Protein AF-A0A8K0K7G1-F1 (afdb_monomer_lite)

Radius of gyration: 36.33 Å; chains: 1; bounding box: 87×49×97 Å

Structure (mmCIF, N/CA/C/O backbone):
data_AF-A0A8K0K7G1-F1
#
_entry.id   AF-A0A8K0K7G1-F1
#
loop_
_atom_site.group_PDB
_atom_site.id
_atom_site.type_symbol
_atom_site.label_atom_id
_atom_site.label_alt_id
_atom_site.label_comp_id
_atom_site.label_asym_id
_atom_site.label_entity_id
_atom_site.label_seq_id
_atom_site.pdbx_PDB_ins_code
_atom_site.Cartn_x
_atom_site.Cartn_y
_atom_site.Cartn_z
_atom_site.occupancy
_atom_site.B_iso_or_equiv
_atom_site.auth_seq_id
_atom_site.auth_comp_id
_atom_site.auth_asym_id
_atom_site.auth_atom_id
_atom_site.pdbx_PDB_model_num
ATOM 1 N N . MET A 1 1 ? -33.704 -12.269 27.485 1.00 50.88 1 MET A N 1
ATOM 2 C CA . MET A 1 1 ? -32.668 -12.542 28.491 1.00 50.88 1 MET A CA 1
ATOM 3 C C . MET A 1 1 ? -31.415 -12.827 27.706 1.00 50.88 1 MET A C 1
ATOM 5 O O . MET A 1 1 ? -31.397 -13.811 26.986 1.00 50.88 1 MET A O 1
ATOM 9 N N . CYS A 1 2 ? -30.465 -11.900 27.710 1.00 49.28 2 CYS A N 1
ATOM 10 C CA . CYS A 1 2 ? -29.172 -12.132 27.080 1.00 49.28 2 CYS A CA 1
ATOM 11 C C . CYS A 1 2 ? -28.257 -12.639 28.186 1.00 49.28 2 CYS A C 1
ATOM 13 O O . CYS A 1 2 ? -27.792 -11.831 28.991 1.00 49.28 2 CYS A O 1
ATOM 15 N N . SER A 1 3 ? -28.100 -13.957 28.287 1.00 53.56 3 SER A N 1
ATOM 16 C CA . SER A 1 3 ? -26.924 -14.521 28.935 1.00 53.56 3 SER A CA 1
ATOM 17 C C . SER A 1 3 ? -25.806 -14.482 27.908 1.00 53.56 3 SER A C 1
ATOM 19 O O . SER A 1 3 ? -25.947 -15.025 26.815 1.00 53.56 3 SER A O 1
ATOM 21 N N . TYR A 1 4 ? -24.743 -13.761 28.231 1.00 58.78 4 TYR A N 1
ATOM 22 C CA . TYR A 1 4 ? -23.492 -13.889 27.501 1.00 58.78 4 TYR A CA 1
ATOM 23 C C . TYR A 1 4 ? -22.797 -15.139 28.053 1.00 58.78 4 TYR A C 1
ATOM 25 O O . TYR A 1 4 ? -22.792 -15.341 29.271 1.00 58.78 4 TYR A O 1
ATOM 33 N N . GLU A 1 5 ? -22.283 -15.985 27.168 1.00 71.94 5 GLU A N 1
ATOM 34 C CA . GLU A 1 5 ? -21.394 -17.092 27.523 1.00 71.94 5 GLU A CA 1
ATOM 35 C C . GLU A 1 5 ? -19.961 -16.678 27.170 1.00 71.94 5 GLU A C 1
ATOM 37 O O . GLU A 1 5 ? -19.751 -15.995 26.161 1.00 71.94 5 GLU A O 1
ATOM 42 N N . ASP A 1 6 ? -18.987 -17.024 28.011 1.00 75.00 6 ASP A N 1
ATOM 43 C CA . ASP A 1 6 ? -17.576 -16.868 27.654 1.00 75.00 6 ASP A CA 1
ATOM 44 C C . ASP A 1 6 ? -17.104 -17.978 26.696 1.00 75.00 6 ASP A C 1
ATOM 46 O O . ASP A 1 6 ? -17.871 -18.842 26.266 1.00 75.00 6 ASP A O 1
ATOM 50 N N . ARG A 1 7 ? -15.818 -17.938 26.324 1.00 70.19 7 ARG A N 1
ATOM 51 C CA . ARG A 1 7 ? -15.214 -18.903 25.389 1.00 70.19 7 ARG A CA 1
ATOM 52 C C . ARG A 1 7 ? -15.223 -20.344 25.907 1.00 70.19 7 ARG A C 1
ATOM 54 O O . ARG A 1 7 ? -15.090 -21.254 25.092 1.00 70.19 7 ARG A O 1
ATOM 61 N N . ASP A 1 8 ? -15.412 -20.533 27.209 1.00 78.25 8 ASP A N 1
ATOM 62 C CA . ASP A 1 8 ? -15.430 -21.832 27.877 1.00 78.25 8 ASP A CA 1
ATOM 63 C C . ASP A 1 8 ? -16.866 -22.294 28.209 1.00 78.25 8 ASP A C 1
ATOM 65 O O . ASP A 1 8 ? -17.063 -23.373 28.771 1.00 78.25 8 ASP A O 1
ATOM 69 N N . GLY A 1 9 ? -17.882 -21.514 27.814 1.00 80.62 9 GLY A N 1
ATOM 70 C CA . GLY A 1 9 ? -19.299 -21.836 27.983 1.00 80.62 9 GLY A CA 1
ATOM 71 C C . GLY A 1 9 ? -19.883 -21.454 29.346 1.00 80.62 9 GLY A C 1
ATOM 72 O O . GLY A 1 9 ? -20.967 -21.927 29.696 1.00 80.62 9 GLY A O 1
ATOM 73 N N . TYR A 1 10 ? -19.208 -20.614 30.138 1.00 81.62 10 TYR A N 1
ATOM 74 C CA . TYR A 1 10 ? -19.748 -20.135 31.412 1.00 81.62 10 TYR A CA 1
ATOM 75 C C . TYR A 1 10 ? -20.662 -18.924 31.220 1.00 81.62 10 TYR A C 1
ATOM 77 O O . TYR A 1 10 ? -20.366 -18.006 30.460 1.00 81.62 10 TYR A O 1
ATOM 85 N N . ILE A 1 11 ? -21.771 -18.883 31.966 1.00 86.38 11 ILE A N 1
ATOM 86 C CA . ILE A 1 11 ? -22.678 -17.726 32.001 1.00 86.38 11 ILE A CA 1
ATOM 87 C C . ILE A 1 11 ? -21.975 -16.564 32.713 1.00 86.38 11 ILE A C 1
ATOM 89 O O . ILE A 1 11 ? -21.738 -16.646 33.917 1.00 86.38 11 ILE A O 1
ATOM 93 N N . VAL A 1 12 ? -21.723 -15.459 32.005 1.00 86.31 12 VAL A N 1
ATOM 94 C CA . VAL A 1 12 ? -21.018 -14.295 32.580 1.00 86.31 12 VAL A CA 1
ATOM 95 C C . VAL A 1 12 ? -21.944 -13.197 33.103 1.00 86.31 12 VAL A C 1
ATOM 97 O O . VAL A 1 12 ? -21.529 -12.364 33.902 1.00 86.31 12 VAL A O 1
ATOM 100 N N . ARG A 1 13 ? -23.204 -13.147 32.646 1.00 88.69 13 ARG A N 1
ATOM 101 C CA . ARG A 1 13 ? -24.142 -12.075 33.018 1.00 88.69 13 ARG A CA 1
ATOM 102 C C . ARG A 1 13 ? -25.600 -12.476 32.843 1.00 88.69 13 ARG A C 1
ATOM 104 O O . ARG A 1 13 ? -25.953 -13.114 31.855 1.00 88.69 13 ARG A O 1
ATOM 111 N N . VAL A 1 14 ? -26.469 -11.994 33.733 1.00 90.38 14 VAL A N 1
ATOM 112 C CA . VAL A 1 14 ? -27.931 -12.064 33.595 1.00 90.38 14 VAL A CA 1
ATOM 113 C C . VAL A 1 14 ? -28.536 -10.661 33.645 1.00 90.38 14 VAL A C 1
ATOM 115 O O . VAL A 1 14 ? -28.260 -9.885 34.549 1.00 90.38 14 VAL A O 1
ATOM 118 N N . ASN A 1 15 ? -29.406 -10.337 32.682 1.00 90.12 15 ASN A N 1
ATOM 119 C CA . ASN A 1 15 ? -30.184 -9.093 32.677 1.00 90.12 15 ASN A CA 1
ATOM 120 C C . ASN A 1 15 ? -31.678 -9.400 32.800 1.00 90.12 15 ASN A C 1
ATOM 122 O O . ASN A 1 15 ? -32.268 -10.014 31.901 1.00 90.12 15 ASN A O 1
ATOM 126 N N . VAL A 1 16 ? -32.297 -8.939 33.886 1.00 89.38 16 VAL A N 1
ATOM 127 C CA . VAL A 1 16 ? -33.737 -9.067 34.113 1.00 89.38 16 VAL A CA 1
ATOM 128 C C . VAL A 1 16 ? -34.284 -7.845 34.843 1.00 89.38 16 VAL A C 1
ATOM 130 O O . VAL A 1 16 ? -33.803 -7.453 35.898 1.00 89.38 16 VAL A O 1
ATOM 133 N N . SER A 1 17 ? -35.331 -7.255 34.278 1.00 87.31 17 SER A N 1
ATOM 134 C CA . SER A 1 17 ? -36.191 -6.303 34.967 1.00 87.31 17 SER A CA 1
ATOM 135 C C . SER A 1 17 ? -37.585 -6.370 34.355 1.00 87.31 17 SER A C 1
ATOM 137 O O . SER A 1 17 ? -37.724 -6.358 33.135 1.00 87.31 17 SER A O 1
ATOM 139 N N . GLN A 1 18 ? -38.614 -6.458 35.199 1.00 79.75 18 GLN A N 1
ATOM 140 C CA . GLN A 1 18 ? -40.006 -6.344 34.761 1.00 79.75 18 GLN A CA 1
ATOM 141 C C . GLN A 1 18 ? -40.421 -4.880 34.529 1.00 79.75 18 GLN A C 1
ATOM 143 O O . GLN A 1 18 ? -40.921 -4.594 33.444 1.00 79.75 18 GLN A O 1
ATOM 148 N N . PRO A 1 19 ? -40.216 -3.937 35.477 1.00 82.44 19 PRO A N 1
ATOM 149 C CA . PRO A 1 19 ? -40.713 -2.568 35.313 1.00 82.44 19 PRO A CA 1
ATOM 150 C C . PRO A 1 19 ? -39.878 -1.705 34.359 1.00 82.44 19 PRO A C 1
ATOM 152 O O . PRO A 1 19 ? -40.385 -0.700 33.875 1.00 82.44 19 PRO A O 1
ATOM 155 N N . GLN A 1 20 ? -38.620 -2.066 34.086 1.00 84.44 20 GLN A N 1
ATOM 156 C CA . GLN A 1 20 ? -37.761 -1.334 33.145 1.00 84.44 20 GLN A CA 1
ATOM 157 C C . GLN A 1 20 ? -37.669 -1.998 31.760 1.00 84.44 20 GLN A C 1
ATOM 159 O O . GLN A 1 20 ? -36.869 -1.569 30.931 1.00 84.44 20 GLN A O 1
ATOM 164 N N . ARG A 1 21 ? -38.463 -3.042 31.479 1.00 83.75 21 ARG A N 1
ATOM 165 C CA . ARG A 1 21 ? -38.514 -3.634 30.136 1.00 83.75 21 ARG A CA 1
ATOM 166 C C . ARG A 1 21 ? -39.356 -2.757 29.213 1.00 83.75 21 ARG A C 1
ATOM 168 O O . ARG A 1 21 ? -40.511 -2.479 29.520 1.00 83.75 21 ARG A O 1
ATOM 175 N N . ASP A 1 22 ? -38.792 -2.398 28.066 1.00 79.38 22 ASP A N 1
ATOM 176 C CA . ASP A 1 22 ? -39.509 -1.672 27.018 1.00 79.38 22 ASP A CA 1
ATOM 177 C C . ASP A 1 22 ? -40.716 -2.479 26.489 1.00 79.38 22 ASP A C 1
ATOM 179 O O . ASP A 1 22 ? -40.746 -3.715 26.503 1.00 79.38 22 ASP A O 1
ATOM 183 N N . SER A 1 23 ? -41.723 -1.747 26.024 1.00 77.81 23 SER A N 1
ATOM 184 C CA . SER A 1 23 ? -42.850 -2.236 25.234 1.00 77.81 23 SER A CA 1
ATOM 185 C C . SER A 1 23 ? -42.447 -2.681 23.823 1.00 77.81 23 SER A C 1
ATOM 187 O O . SER A 1 23 ? -43.119 -3.535 23.242 1.00 77.81 23 SER A O 1
ATOM 189 N N . HIS A 1 24 ? -41.350 -2.145 23.272 1.00 81.25 24 HIS A N 1
ATOM 190 C CA . HIS A 1 24 ? -40.829 -2.569 21.977 1.00 81.25 24 HIS A CA 1
ATOM 191 C C . HIS A 1 24 ? -40.059 -3.890 22.094 1.00 81.25 24 HIS A C 1
ATOM 193 O O . HIS A 1 24 ? -39.080 -4.002 22.834 1.00 81.25 24 HIS A O 1
ATOM 199 N N . PHE A 1 25 ? -40.488 -4.906 21.339 1.00 84.06 25 PHE A N 1
ATOM 200 C CA . PHE A 1 25 ? -39.912 -6.246 21.405 1.00 84.06 25 PHE A CA 1
ATOM 201 C C . PHE A 1 25 ? -39.321 -6.660 20.052 1.00 84.06 25 PHE A C 1
ATOM 203 O O . PHE A 1 25 ? -40.027 -7.139 19.171 1.00 84.06 25 PHE A O 1
ATOM 210 N N . GLY A 1 26 ? -38.009 -6.457 19.891 1.00 84.44 26 GLY A N 1
ATOM 211 C CA . GLY A 1 26 ? -37.279 -6.581 18.619 1.00 84.44 26 GLY A CA 1
ATOM 212 C C . GLY A 1 26 ? -37.027 -8.005 18.103 1.00 84.44 26 GLY A C 1
ATOM 213 O O . GLY A 1 26 ? -36.021 -8.236 17.438 1.00 84.44 26 GLY A O 1
ATOM 214 N N . VAL A 1 27 ? -37.887 -8.977 18.420 1.00 84.38 27 VAL A N 1
ATOM 215 C CA . VAL A 1 27 ? -37.799 -10.347 17.881 1.00 84.38 27 VAL A CA 1
ATOM 216 C C . VAL A 1 27 ? -38.893 -10.589 16.844 1.00 84.38 27 VAL A C 1
ATOM 218 O O . VAL A 1 27 ? -39.964 -9.990 16.908 1.00 84.38 27 VAL A O 1
ATOM 221 N N . ASN A 1 28 ? -38.652 -11.508 15.904 1.00 89.00 28 ASN A N 1
ATOM 222 C CA . ASN A 1 28 ? -39.669 -11.923 14.934 1.00 89.00 28 ASN A CA 1
ATOM 223 C C . ASN A 1 28 ? -40.950 -12.403 15.631 1.00 89.00 28 ASN A C 1
ATOM 225 O O . ASN A 1 28 ? -40.890 -13.059 16.673 1.00 89.00 28 ASN A O 1
ATOM 229 N N . LEU A 1 29 ? -42.107 -12.140 15.014 1.00 89.06 29 LEU A N 1
ATOM 230 C CA . LEU A 1 29 ? -43.424 -12.427 15.594 1.00 89.06 29 LEU A CA 1
ATOM 231 C C . LEU A 1 29 ? -43.582 -13.902 16.014 1.00 89.06 29 LEU A C 1
ATOM 233 O O . LEU A 1 29 ? -44.123 -14.202 17.077 1.00 89.06 29 LEU A O 1
ATOM 237 N N . SER A 1 30 ? -43.032 -14.825 15.220 1.00 93.88 30 SER A N 1
ATOM 238 C CA . SER A 1 30 ? -43.012 -16.267 15.506 1.00 93.88 30 SER A CA 1
ATOM 239 C C . SER A 1 30 ? -42.236 -16.637 16.777 1.00 93.88 30 SER A C 1
ATOM 241 O O . SER A 1 30 ? -42.507 -17.670 17.385 1.00 93.88 30 SER A O 1
ATOM 243 N N . SER A 1 31 ? -41.287 -15.800 17.200 1.00 92.31 31 SER A N 1
ATOM 244 C CA . SER A 1 31 ? -40.425 -16.021 18.367 1.00 92.31 31 SER A CA 1
ATOM 245 C C . SER A 1 31 ? -40.986 -15.414 19.655 1.00 92.31 31 SER A C 1
ATOM 247 O O . SER A 1 31 ? -40.498 -15.732 20.740 1.00 92.31 31 SER A O 1
ATOM 249 N N . VAL A 1 32 ? -42.035 -14.588 19.565 1.00 90.75 32 VAL A N 1
ATOM 250 C CA . VAL A 1 32 ? -42.624 -13.889 20.717 1.00 90.75 32 VAL A CA 1
ATOM 251 C C . VAL A 1 32 ? -43.191 -14.873 21.741 1.00 90.75 32 VAL A C 1
ATOM 253 O O . VAL A 1 32 ? -42.818 -14.840 22.915 1.00 90.75 32 VAL A O 1
ATOM 256 N N . LEU A 1 33 ? -44.066 -15.786 21.310 1.00 92.12 33 LEU A N 1
ATOM 257 C CA . LEU A 1 33 ? -44.702 -16.744 22.216 1.00 92.12 33 LEU A CA 1
ATOM 258 C C . LEU A 1 33 ? -43.692 -17.729 22.848 1.00 92.12 33 LEU A C 1
ATOM 260 O O . LEU A 1 33 ? -43.750 -17.909 24.068 1.00 92.12 33 LEU A O 1
ATOM 264 N N . PRO A 1 34 ? -42.751 -18.343 22.093 1.00 94.25 34 PRO A N 1
ATOM 265 C CA . PRO A 1 34 ? -41.667 -19.133 22.680 1.00 94.25 34 PRO A CA 1
ATOM 266 C C . PRO A 1 34 ? -40.867 -18.368 23.738 1.00 94.25 34 PRO A C 1
ATOM 268 O O . PRO A 1 34 ? -40.599 -18.907 24.811 1.00 94.25 34 PRO A O 1
ATOM 271 N N . TRP A 1 35 ? -40.547 -17.098 23.476 1.00 92.44 35 TRP A N 1
ATOM 272 C CA . TRP A 1 35 ? -39.804 -16.277 24.423 1.00 92.44 35 TRP A CA 1
ATOM 273 C C . TRP A 1 35 ? -40.574 -16.060 25.727 1.00 92.44 35 TRP A C 1
ATOM 275 O O . TRP A 1 35 ? -40.010 -16.258 26.800 1.00 92.44 35 TRP A O 1
ATOM 285 N N . TYR A 1 36 ? -41.866 -15.718 25.666 1.00 90.88 36 TYR A N 1
ATOM 286 C CA . TYR A 1 36 ? -42.671 -15.529 26.879 1.00 90.88 36 TYR A CA 1
ATOM 287 C C . TYR A 1 36 ? -42.829 -16.819 27.683 1.00 90.88 36 TYR A C 1
ATOM 289 O O . TYR A 1 36 ? -42.800 -16.767 28.911 1.00 90.88 36 TYR A O 1
ATOM 297 N N . LYS A 1 37 ? -42.935 -17.979 27.021 1.00 93.56 37 LYS A N 1
ATOM 298 C CA . LYS A 1 37 ? -42.934 -19.281 27.706 1.00 93.56 37 LYS A CA 1
ATOM 299 C C . LYS A 1 37 ? -41.620 -19.515 28.455 1.00 93.56 37 LYS A C 1
ATOM 301 O O . LYS A 1 37 ? -41.653 -19.867 29.633 1.00 93.56 37 LYS A O 1
ATOM 306 N N . ALA A 1 38 ? -40.482 -19.270 27.804 1.00 94.31 38 ALA A N 1
ATOM 307 C CA . ALA A 1 38 ? -39.161 -19.420 28.414 1.00 94.31 38 ALA A CA 1
ATOM 308 C C . ALA A 1 38 ? -38.943 -18.430 29.571 1.00 94.31 38 ALA A C 1
ATOM 310 O O . ALA A 1 38 ? -38.484 -18.807 30.647 1.00 94.31 38 ALA A O 1
ATOM 311 N N . PHE A 1 39 ? -39.329 -17.169 29.381 1.00 91.25 39 PHE A N 1
ATOM 312 C CA . PHE A 1 39 ? -39.209 -16.140 30.406 1.00 91.25 39 PHE A CA 1
ATOM 313 C C . PHE A 1 39 ? -40.124 -16.404 31.605 1.00 91.25 39 PHE A C 1
ATOM 315 O O . PHE A 1 39 ? -39.708 -16.196 32.741 1.00 91.25 39 PHE A O 1
ATOM 322 N N . ASN A 1 40 ? -41.337 -16.911 31.373 1.00 92.75 40 ASN A N 1
ATOM 323 C CA . ASN A 1 40 ? -42.233 -17.330 32.444 1.00 92.75 40 ASN A CA 1
ATOM 324 C C . ASN A 1 40 ? -41.627 -18.477 33.264 1.00 92.75 40 ASN A C 1
ATOM 326 O O . ASN A 1 40 ? -41.640 -18.410 34.488 1.00 92.75 40 ASN A O 1
ATOM 330 N N . LEU A 1 41 ? -41.033 -19.485 32.613 1.00 95.19 41 LEU A N 1
ATOM 331 C CA . LEU A 1 41 ? -40.320 -20.557 33.315 1.00 95.19 41 LEU A CA 1
ATOM 332 C C . LEU A 1 41 ? -39.166 -20.003 34.162 1.00 95.19 41 LEU A C 1
ATOM 334 O O . LEU A 1 41 ? -39.050 -20.336 35.337 1.00 95.19 41 LEU A O 1
ATOM 338 N N . PHE A 1 42 ? -38.337 -19.122 33.601 1.00 93.75 42 PHE A N 1
ATOM 339 C CA . PHE A 1 42 ? -37.249 -18.498 34.354 1.00 93.75 42 PHE A CA 1
ATOM 340 C C . PHE A 1 42 ? -37.756 -17.686 35.549 1.00 93.75 42 PHE A C 1
ATOM 342 O O . PHE A 1 42 ? -37.234 -17.820 36.651 1.00 93.75 42 PHE A O 1
ATOM 349 N N . ALA A 1 43 ? -38.806 -16.885 35.357 1.00 91.44 43 ALA A N 1
ATOM 350 C CA . ALA A 1 43 ? -39.426 -16.129 36.436 1.00 91.44 43 ALA A CA 1
ATOM 351 C C . ALA A 1 43 ? -39.989 -17.055 37.528 1.00 91.44 43 ALA A C 1
ATOM 353 O O . ALA A 1 43 ? -39.830 -16.760 38.709 1.00 91.44 43 ALA A O 1
ATOM 354 N N . GLN A 1 44 ? -40.594 -18.188 37.162 1.00 93.88 44 GLN A N 1
ATOM 355 C CA . GLN A 1 44 ? -41.050 -19.200 38.120 1.00 93.88 44 GLN A CA 1
ATOM 356 C C . GLN A 1 44 ? -39.881 -19.813 38.901 1.00 93.88 44 GLN A C 1
ATOM 358 O O . GLN A 1 44 ? -39.986 -19.982 40.114 1.00 93.88 44 GLN A O 1
ATOM 363 N N . LEU A 1 45 ? -38.757 -20.106 38.238 1.00 95.69 45 LEU A N 1
ATOM 364 C CA . LEU A 1 45 ? -37.558 -20.634 38.893 1.00 95.69 45 LEU A CA 1
ATOM 365 C C . LEU A 1 45 ? -36.939 -19.613 39.857 1.00 95.69 45 LEU A C 1
ATOM 367 O O . LEU A 1 45 ? -36.632 -19.988 40.989 1.00 95.69 45 LEU A O 1
ATOM 371 N N . LEU A 1 46 ? -36.836 -18.337 39.463 1.00 92.81 46 LEU A N 1
ATOM 372 C CA . LEU A 1 46 ? -36.341 -17.253 40.325 1.00 92.81 46 LEU A CA 1
ATOM 373 C C . LEU A 1 46 ? -37.143 -17.114 41.628 1.00 92.81 46 LEU A C 1
ATOM 375 O O . LEU A 1 46 ? -36.563 -16.831 42.671 1.00 92.81 46 LEU A O 1
ATOM 379 N N . HIS A 1 47 ? -38.459 -17.332 41.576 1.00 91.44 47 HIS A N 1
ATOM 380 C CA . HIS A 1 47 ? -39.341 -17.254 42.748 1.00 91.44 47 HIS A CA 1
ATOM 381 C C . HIS A 1 47 ? -39.564 -18.607 43.438 1.00 91.44 47 HIS A C 1
ATOM 383 O O . HIS A 1 47 ? -40.335 -18.698 44.394 1.00 91.44 47 HIS A O 1
ATOM 389 N N . SER A 1 48 ? -38.927 -19.679 42.965 1.00 94.94 48 SER A N 1
ATOM 390 C CA . SER A 1 48 ? -39.074 -20.991 43.588 1.00 94.94 48 SER A CA 1
ATOM 391 C C . SER A 1 48 ? -38.294 -21.059 44.903 1.00 94.94 48 SER A C 1
ATOM 393 O O . SER A 1 48 ? -37.185 -20.538 45.018 1.00 94.94 48 SER A O 1
ATOM 395 N N . GLN A 1 49 ? -38.834 -21.792 45.879 1.00 92.56 49 GLN A N 1
ATOM 396 C CA . GLN A 1 49 ? -38.207 -21.996 47.195 1.00 92.56 49 GLN A CA 1
ATOM 397 C C . GLN A 1 49 ? -36.817 -22.649 47.119 1.00 92.56 49 GLN A C 1
ATOM 399 O O . GLN A 1 49 ? -36.048 -22.591 48.070 1.00 92.56 49 GLN A O 1
ATOM 404 N N . ARG A 1 50 ? -36.478 -23.277 45.985 1.00 96.12 50 ARG A N 1
ATOM 405 C CA . ARG A 1 50 ? -35.156 -23.865 45.753 1.00 96.12 50 ARG A CA 1
ATOM 406 C C . ARG A 1 50 ? -34.066 -22.808 45.554 1.00 96.12 50 ARG A C 1
ATOM 408 O O . ARG A 1 50 ? -32.927 -23.063 45.932 1.00 96.12 50 ARG A O 1
ATOM 415 N N . PHE A 1 51 ? -34.390 -21.685 44.914 1.00 94.75 51 PHE A N 1
ATOM 416 C CA . PHE A 1 51 ? -33.406 -20.678 44.494 1.00 94.75 51 PHE A CA 1
ATOM 417 C C . PHE A 1 51 ? -33.550 -19.342 45.232 1.00 94.75 51 PHE A C 1
ATOM 419 O O . PHE A 1 51 ? -32.587 -18.580 45.289 1.00 94.75 51 PHE A O 1
ATOM 426 N N . LEU A 1 52 ? -34.721 -19.053 45.807 1.00 93.69 52 LEU A N 1
ATOM 427 C CA . LEU A 1 52 ? -34.970 -17.806 46.522 1.00 93.69 52 LEU A CA 1
ATOM 428 C C . LEU A 1 52 ? -34.386 -17.850 47.942 1.00 93.69 52 LEU A C 1
ATOM 430 O O . LEU A 1 52 ? -34.873 -18.577 48.805 1.00 93.69 52 LEU A O 1
ATOM 434 N N . ALA A 1 53 ? -33.378 -17.018 48.199 1.00 93.44 53 ALA A N 1
ATOM 435 C CA . ALA A 1 53 ? -32.867 -16.771 49.543 1.00 93.44 53 ALA A CA 1
ATOM 436 C C . ALA A 1 53 ? -33.555 -15.541 50.155 1.00 93.44 53 ALA A C 1
ATOM 438 O O . ALA A 1 53 ? -33.540 -14.457 49.570 1.00 93.44 53 ALA A O 1
ATOM 439 N N . ILE A 1 54 ? -34.137 -15.699 51.347 1.00 93.06 54 ILE A N 1
ATOM 440 C CA . ILE A 1 54 ? -34.824 -14.620 52.067 1.00 93.06 54 ILE A CA 1
ATOM 441 C C . ILE A 1 54 ? -34.028 -14.277 53.325 1.00 93.06 54 ILE A C 1
ATOM 443 O O . ILE A 1 54 ? -33.821 -15.119 54.197 1.00 93.06 54 ILE A O 1
ATOM 447 N N . TYR A 1 55 ? -33.601 -13.020 53.428 1.00 92.38 55 TYR A N 1
ATOM 448 C CA . TYR A 1 55 ? -32.860 -12.495 54.572 1.00 92.38 55 TYR A CA 1
ATOM 449 C C . TYR A 1 55 ? -33.261 -11.043 54.859 1.00 92.38 55 TYR A C 1
ATOM 451 O O . TYR A 1 55 ? -33.623 -10.295 53.950 1.00 92.38 55 TYR A O 1
ATOM 459 N N . LYS A 1 56 ? -33.196 -10.629 56.130 1.00 92.00 56 LYS A N 1
ATOM 460 C CA . LYS A 1 56 ? -33.549 -9.273 56.570 1.00 92.00 56 LYS A CA 1
ATOM 461 C C . LYS A 1 56 ? -32.324 -8.555 57.129 1.00 92.00 56 LYS A C 1
ATOM 463 O O . LYS A 1 56 ? -31.808 -8.957 58.167 1.00 92.00 56 LYS A O 1
ATOM 468 N N . LEU A 1 57 ? -31.930 -7.464 56.468 1.00 92.69 57 LEU A N 1
ATOM 469 C CA . LEU A 1 57 ? -30.871 -6.567 56.939 1.00 92.69 57 LEU A CA 1
ATOM 470 C C . LEU A 1 57 ? -31.239 -5.923 58.280 1.00 92.69 57 LEU A C 1
ATOM 472 O O . LEU A 1 57 ? -32.390 -5.525 58.503 1.00 92.69 57 LEU A O 1
ATOM 476 N N . LYS A 1 58 ? -30.237 -5.783 59.142 1.00 93.81 58 LYS A N 1
ATOM 477 C CA . LYS A 1 58 ? -30.265 -5.032 60.395 1.00 93.81 58 LYS A CA 1
ATOM 478 C C . LYS A 1 58 ? -29.657 -3.639 60.183 1.00 93.81 58 LYS A C 1
ATOM 480 O O . LYS A 1 58 ? -28.865 -3.445 59.261 1.00 93.81 58 LYS A O 1
ATOM 485 N N . PRO A 1 59 ? -30.005 -2.646 61.020 1.00 93.06 59 PRO A N 1
ATOM 486 C CA . PRO A 1 59 ? -29.318 -1.358 61.001 1.00 93.06 59 PRO A CA 1
ATOM 487 C C . PRO A 1 59 ? -27.802 -1.540 61.163 1.00 93.06 59 PRO A C 1
ATOM 489 O O . PRO A 1 59 ? -27.362 -2.150 62.134 1.00 93.06 59 PRO A O 1
ATOM 492 N N . GLY A 1 60 ? -27.027 -1.013 60.212 1.00 92.12 60 GLY A N 1
ATOM 493 C CA . GLY A 1 60 ? -25.567 -1.153 60.156 1.00 92.12 60 GLY A CA 1
ATOM 494 C C . GLY A 1 60 ? -25.060 -2.216 59.175 1.00 92.12 60 GLY A C 1
ATOM 495 O O . GLY A 1 60 ? -23.893 -2.155 58.799 1.00 92.12 60 GLY A O 1
ATOM 496 N N . ASP A 1 61 ? -25.913 -3.134 58.709 1.00 95.25 61 ASP A N 1
ATOM 497 C CA . ASP A 1 61 ? -25.508 -4.128 57.712 1.00 95.25 61 ASP A CA 1
ATOM 498 C C . ASP A 1 61 ? -25.235 -3.461 56.354 1.00 95.25 61 ASP A C 1
ATOM 500 O O . ASP A 1 61 ? -26.031 -2.650 55.868 1.00 95.25 61 ASP A O 1
ATOM 504 N N . ILE A 1 62 ? -24.139 -3.865 55.711 1.00 93.06 62 ILE A N 1
ATOM 505 C CA . ILE A 1 62 ? -23.817 -3.522 54.323 1.00 93.06 62 ILE A CA 1
ATOM 506 C C . ILE A 1 62 ? -23.855 -4.818 53.517 1.00 93.06 62 ILE A C 1
ATOM 508 O O . ILE A 1 62 ? -23.049 -5.719 53.736 1.00 93.06 62 ILE A O 1
ATOM 512 N N . LEU A 1 63 ? -24.809 -4.918 52.593 1.00 93.56 63 LEU A N 1
ATOM 513 C CA . LEU A 1 63 ? -24.899 -6.031 51.654 1.00 93.56 63 LEU A CA 1
ATOM 514 C C . LEU A 1 63 ? -24.207 -5.639 50.349 1.00 93.56 63 LEU A C 1
ATOM 516 O O . LEU A 1 63 ? -24.679 -4.739 49.657 1.00 93.56 63 LEU A O 1
ATOM 520 N N . THR A 1 64 ? -23.129 -6.337 50.007 1.00 92.19 64 THR A N 1
ATOM 521 C CA . THR A 1 64 ? -22.470 -6.250 48.701 1.00 92.19 64 THR A CA 1
ATOM 522 C C . THR A 1 64 ? -22.823 -7.479 47.870 1.00 92.19 64 THR A C 1
ATOM 524 O O . THR A 1 64 ? -22.962 -8.586 48.394 1.00 92.19 64 THR A O 1
ATOM 527 N N . PHE A 1 65 ? -23.021 -7.293 46.569 1.00 92.19 65 PHE A N 1
ATOM 528 C CA . PHE A 1 65 ? -23.278 -8.388 45.642 1.00 92.19 65 PHE A CA 1
ATOM 529 C C . PHE A 1 65 ? -22.848 -8.007 44.230 1.00 92.19 65 PHE A C 1
ATOM 531 O O . PHE A 1 65 ? -22.863 -6.837 43.857 1.00 92.19 65 PHE A O 1
ATOM 538 N N . ASP A 1 66 ? -22.500 -9.020 43.445 1.00 90.62 66 ASP A N 1
ATOM 539 C CA . ASP A 1 66 ? -22.209 -8.870 42.025 1.00 90.62 66 ASP A CA 1
ATOM 540 C C . ASP A 1 66 ? -23.506 -8.619 41.238 1.00 90.62 66 ASP A C 1
ATOM 542 O O . ASP A 1 66 ? -24.354 -9.509 41.101 1.00 90.62 66 ASP A O 1
ATOM 546 N N . ASN A 1 67 ? -23.657 -7.402 40.712 1.00 90.81 67 ASN A N 1
ATOM 547 C CA . ASN A 1 67 ? -24.837 -6.972 39.961 1.00 90.81 67 ASN A CA 1
ATOM 548 C C . ASN A 1 67 ? -24.973 -7.660 38.586 1.00 90.81 67 ASN A C 1
ATOM 550 O O . ASN A 1 67 ? -26.036 -7.588 37.971 1.00 90.81 67 ASN A O 1
ATOM 554 N N . LEU A 1 68 ? -23.932 -8.346 38.093 1.00 90.00 68 LEU A N 1
ATOM 555 C CA . LEU A 1 68 ? -24.003 -9.144 36.862 1.00 90.00 68 LEU A CA 1
ATOM 556 C C . LEU A 1 68 ? -24.585 -10.544 37.108 1.00 90.00 68 LEU A C 1
ATOM 558 O O . LEU A 1 68 ? -25.101 -11.172 36.177 1.00 90.00 68 LEU A O 1
ATOM 562 N N . ARG A 1 69 ? -24.531 -11.016 38.359 1.00 90.25 69 ARG A N 1
ATOM 563 C CA . ARG A 1 69 ? -24.901 -12.378 38.764 1.00 90.25 69 ARG A CA 1
ATOM 564 C C . ARG A 1 69 ? -26.174 -12.445 39.605 1.00 90.25 69 ARG A C 1
ATOM 566 O O . ARG A 1 69 ? -26.948 -13.392 39.462 1.00 90.25 69 ARG A O 1
ATOM 573 N N . ILE A 1 70 ? -26.386 -11.494 40.513 1.00 92.81 70 ILE A N 1
ATOM 574 C CA . ILE A 1 70 ? -27.436 -11.578 41.535 1.00 92.81 70 ILE A CA 1
ATOM 575 C C . ILE A 1 70 ? -28.682 -10.794 41.117 1.00 92.81 70 ILE A C 1
ATOM 577 O O . ILE A 1 70 ? -28.679 -9.569 41.037 1.00 92.81 70 ILE A O 1
ATOM 581 N N . CYS A 1 71 ? -29.796 -11.509 40.934 1.00 92.31 71 CYS A N 1
ATOM 582 C CA . CYS A 1 71 ? -31.122 -10.894 40.898 1.00 92.31 71 CYS A CA 1
ATOM 583 C C . CYS A 1 71 ? -31.541 -10.566 42.334 1.00 92.31 71 CYS A C 1
ATOM 585 O O . CYS A 1 71 ? -31.680 -11.474 43.153 1.00 92.31 71 CYS A O 1
ATOM 587 N N . HIS A 1 72 ? -31.759 -9.289 42.645 1.00 91.94 72 HIS A N 1
ATOM 588 C CA . HIS A 1 72 ? -32.172 -8.864 43.980 1.00 91.94 72 HIS A CA 1
ATOM 589 C C . HIS A 1 72 ? -33.559 -8.214 43.960 1.00 91.94 72 HIS A C 1
ATOM 591 O O . HIS A 1 72 ? -33.991 -7.609 42.980 1.00 91.94 72 HIS A O 1
ATOM 597 N N . GLY A 1 73 ? -34.267 -8.340 45.076 1.00 90.25 73 GLY A N 1
ATOM 598 C CA . GLY A 1 73 ? -35.602 -7.791 45.268 1.00 90.25 73 GLY A CA 1
ATOM 599 C C . GLY A 1 73 ? -35.856 -7.505 46.740 1.00 90.25 73 GLY A C 1
ATOM 600 O O . GLY A 1 73 ? -34.958 -7.601 47.578 1.00 90.25 73 GLY A O 1
ATOM 601 N N . ARG A 1 74 ? -37.088 -7.128 47.069 1.00 90.69 74 ARG A N 1
ATOM 602 C CA . ARG A 1 74 ? -37.524 -6.982 48.457 1.00 90.69 74 ARG A CA 1
ATOM 603 C C . ARG A 1 74 ? -38.992 -7.339 48.589 1.00 90.69 74 ARG A C 1
ATOM 605 O O . ARG A 1 74 ? -39.773 -7.057 47.684 1.00 90.69 74 ARG A O 1
ATOM 612 N N . GLU A 1 75 ? -39.355 -7.848 49.755 1.00 89.12 75 GLU A N 1
ATOM 613 C CA . GLU A 1 75 ? -40.754 -7.975 50.147 1.00 89.12 75 GLU A CA 1
ATOM 614 C C . GLU A 1 75 ? -41.411 -6.598 50.343 1.00 89.12 75 GLU A C 1
ATOM 616 O O . GLU A 1 75 ? -40.749 -5.559 50.534 1.00 89.12 75 GLU A O 1
ATOM 621 N N . ALA A 1 76 ? -42.742 -6.592 50.290 1.00 84.62 76 ALA A N 1
ATOM 622 C CA . ALA A 1 76 ? -43.542 -5.425 50.633 1.00 84.62 76 ALA A CA 1
ATOM 623 C C . ALA A 1 76 ? -43.376 -5.059 52.123 1.00 84.62 76 ALA A C 1
ATOM 625 O O . ALA A 1 76 ? -43.144 -5.913 52.977 1.00 84.62 76 ALA A O 1
ATOM 626 N N . TYR A 1 77 ? -43.495 -3.770 52.449 1.00 81.56 77 TYR A N 1
ATOM 627 C CA . TYR A 1 77 ? -43.516 -3.271 53.826 1.00 81.56 77 TYR A CA 1
ATOM 628 C C . TYR A 1 77 ? -44.437 -2.053 53.925 1.00 81.56 77 TYR A C 1
ATOM 630 O O . TYR A 1 77 ? -44.604 -1.330 52.945 1.00 81.56 77 TYR A O 1
ATOM 638 N N . GLY A 1 78 ? -44.986 -1.797 55.115 1.00 66.12 78 GLY A N 1
ATOM 639 C CA . GLY A 1 78 ? -45.565 -0.489 55.433 1.00 66.12 78 GLY A CA 1
ATOM 640 C C . GLY A 1 78 ? -47.029 -0.246 55.066 1.00 66.12 78 GLY A C 1
ATOM 641 O O . GLY A 1 78 ? -47.377 0.905 54.831 1.00 66.12 78 GLY A O 1
ATOM 642 N N . MET A 1 79 ? -47.905 -1.254 55.086 1.00 57.06 79 MET A N 1
ATOM 643 C CA . MET A 1 79 ? -49.350 -1.003 55.181 1.00 57.06 79 MET A CA 1
ATOM 644 C C . MET A 1 79 ? -49.969 -1.843 56.298 1.00 57.06 79 MET A C 1
ATOM 646 O O . MET A 1 79 ? -49.993 -3.067 56.225 1.00 57.06 79 MET A O 1
ATOM 650 N N . SER A 1 80 ? -50.447 -1.162 57.338 1.00 54.53 80 SER A N 1
ATOM 651 C CA . SER A 1 80 ? -51.353 -1.711 58.345 1.00 54.53 80 SER A CA 1
ATOM 652 C C . SER A 1 80 ? -52.607 -0.849 58.316 1.00 54.53 80 SER A C 1
ATOM 654 O O . SER A 1 80 ? -52.502 0.358 58.532 1.00 54.53 80 SER A O 1
ATOM 656 N N . GLU A 1 81 ? -53.782 -1.439 58.077 1.00 59.69 81 GLU A N 1
ATOM 657 C CA . GLU A 1 81 ? -55.076 -0.722 58.083 1.00 59.69 81 GLU A CA 1
ATOM 658 C C . GLU A 1 81 ? -55.337 0.027 59.406 1.00 59.69 81 GLU A C 1
ATOM 660 O O . GLU A 1 81 ? -56.146 0.947 59.468 1.00 59.69 81 GLU A O 1
ATOM 665 N N . SER A 1 82 ? -54.615 -0.339 60.468 1.00 60.69 82 SER A N 1
ATOM 666 C CA . SER A 1 82 ? -54.774 0.149 61.837 1.00 60.69 82 SER A CA 1
ATOM 667 C C . SER A 1 82 ? -53.795 1.253 62.278 1.00 60.69 82 SER A C 1
ATOM 669 O O . SER A 1 82 ? -53.808 1.626 63.453 1.00 60.69 82 SER A O 1
ATOM 671 N N . SER A 1 83 ? -52.916 1.789 61.415 1.00 54.19 83 SER A N 1
ATOM 672 C CA . SER A 1 83 ? -52.011 2.891 61.806 1.00 54.19 83 SER A CA 1
ATOM 673 C C . SER A 1 83 ? -51.560 3.772 60.629 1.00 54.19 83 SER A C 1
ATOM 675 O O . SER A 1 83 ? -50.858 3.286 59.748 1.00 54.19 83 SER A O 1
ATOM 677 N N . PRO A 1 84 ? -51.847 5.092 60.644 1.00 55.00 84 PRO A N 1
ATOM 678 C CA . PRO A 1 84 ? -51.472 6.031 59.578 1.00 55.00 84 PRO A CA 1
ATOM 679 C C . PRO A 1 84 ? -49.995 6.470 59.622 1.00 55.00 84 PRO A C 1
ATOM 681 O O . PRO A 1 84 ? -49.597 7.375 58.891 1.00 55.00 84 PRO A O 1
ATOM 684 N N . LYS A 1 85 ? -49.161 5.870 60.484 1.00 58.28 85 LYS A N 1
ATOM 685 C CA . LYS A 1 85 ? -47.718 6.140 60.510 1.00 58.28 85 LYS A CA 1
ATOM 686 C C . LYS A 1 85 ? -47.017 5.308 59.438 1.00 58.28 85 LYS A C 1
ATOM 688 O O . LYS A 1 85 ? -47.021 4.082 59.499 1.00 58.28 85 LYS A O 1
ATOM 693 N N . VAL A 1 86 ? -46.377 5.997 58.497 1.00 59.03 86 VAL A N 1
ATOM 694 C CA . VAL A 1 86 ? -45.457 5.407 57.520 1.00 59.03 86 VAL A CA 1
ATOM 695 C C . VAL A 1 86 ? -44.376 4.629 58.274 1.00 59.03 86 VAL A C 1
ATOM 697 O O . VAL A 1 86 ? -43.664 5.187 59.105 1.00 59.03 86 VAL A O 1
ATOM 700 N N . ILE A 1 87 ? -44.262 3.326 58.011 1.00 63.50 87 ILE A N 1
ATOM 701 C CA . ILE A 1 87 ? -43.132 2.532 58.502 1.00 63.50 87 ILE A CA 1
ATOM 702 C C . ILE A 1 87 ? -41.930 2.885 57.625 1.00 63.50 87 ILE A C 1
ATOM 704 O O . ILE A 1 87 ? -41.876 2.511 56.453 1.00 63.50 87 ILE A O 1
ATOM 708 N N . GLU A 1 88 ? -40.975 3.627 58.180 1.00 72.06 88 GLU A N 1
ATOM 709 C CA . GLU A 1 88 ? -39.803 4.091 57.441 1.00 72.06 88 GLU A CA 1
ATOM 710 C C . GLU A 1 88 ? -38.730 2.994 57.344 1.00 72.06 88 GLU A C 1
ATOM 712 O O . GLU A 1 88 ? -38.192 2.519 58.345 1.00 72.06 88 GLU A O 1
ATOM 717 N N . ARG A 1 89 ? -38.393 2.598 56.110 1.00 85.25 89 ARG A N 1
ATOM 718 C CA . ARG A 1 89 ? -37.189 1.822 55.776 1.00 85.25 89 ARG A CA 1
ATOM 719 C C . ARG A 1 89 ? -36.254 2.721 54.975 1.00 85.25 89 ARG A C 1
ATOM 721 O O . ARG A 1 89 ? -36.617 3.136 53.877 1.00 85.25 89 ARG A O 1
ATOM 728 N N . HIS A 1 90 ? -35.042 2.951 55.476 1.00 85.94 90 HIS A N 1
ATOM 729 C CA . HIS A 1 90 ? -34.012 3.744 54.801 1.00 85.94 90 HIS A CA 1
ATOM 730 C C . HIS A 1 90 ? -32.803 2.859 54.470 1.00 85.94 90 HIS A C 1
ATOM 732 O O . HIS A 1 90 ? -32.183 2.291 55.364 1.00 85.94 90 HIS A O 1
ATOM 738 N N . VAL A 1 91 ? -32.485 2.727 53.180 1.00 90.56 91 VAL A N 1
ATOM 739 C CA . VAL A 1 91 ? -31.274 2.057 52.682 1.00 90.56 91 VAL A CA 1
ATOM 740 C C . VAL A 1 91 ? -30.555 3.023 51.752 1.00 90.56 91 VAL A C 1
ATOM 742 O O . VAL A 1 91 ? -31.186 3.575 50.853 1.00 90.56 91 VAL A O 1
ATOM 745 N N . LYS A 1 92 ? -29.252 3.226 51.970 1.00 92.44 92 LYS A N 1
ATOM 746 C CA . LYS A 1 92 ? -28.380 3.979 51.062 1.00 92.44 92 LYS A CA 1
ATOM 747 C C . LYS A 1 92 ? -27.642 2.993 50.163 1.00 92.44 92 LYS A C 1
ATOM 749 O O . LYS A 1 92 ? -27.103 2.012 50.664 1.00 92.44 92 LYS A O 1
ATOM 754 N N . GLY A 1 93 ? -27.657 3.242 48.858 1.00 90.19 93 GLY A N 1
ATOM 755 C CA . GLY A 1 93 ? -26.933 2.445 47.870 1.00 90.19 93 GLY A CA 1
ATOM 756 C C . GLY A 1 93 ? -25.760 3.224 47.283 1.00 90.19 93 GLY A C 1
ATOM 757 O O . GLY A 1 93 ? -25.806 4.452 47.221 1.00 90.19 93 GLY A O 1
ATOM 758 N N . ALA A 1 94 ? -24.743 2.495 46.843 1.00 88.75 94 ALA A N 1
ATOM 759 C CA . ALA A 1 94 ? -23.664 2.973 45.990 1.00 88.75 94 ALA A CA 1
ATOM 760 C C . ALA A 1 94 ? -23.364 1.882 44.953 1.00 88.75 94 ALA A C 1
ATOM 762 O O . ALA A 1 94 ? -23.611 0.704 45.219 1.00 88.75 94 ALA A O 1
ATOM 763 N N . TYR A 1 95 ? -22.859 2.281 43.790 1.00 87.69 95 TYR A N 1
ATOM 764 C CA . TYR A 1 95 ? -22.344 1.364 42.778 1.00 87.69 95 TYR A CA 1
ATOM 765 C C . TYR A 1 95 ? -20.823 1.482 42.758 1.00 87.69 95 TYR A C 1
ATOM 767 O O . TYR A 1 95 ? -20.291 2.575 42.952 1.00 87.69 95 TYR A O 1
ATOM 775 N N . MET A 1 96 ? -20.155 0.354 42.564 1.00 79.44 96 MET A N 1
ATOM 776 C CA . MET A 1 96 ? -18.709 0.253 42.441 1.00 79.44 96 MET A CA 1
ATOM 777 C C . MET A 1 96 ? -18.442 -0.681 41.266 1.00 79.44 96 MET A C 1
ATOM 779 O O . MET A 1 96 ? -19.051 -1.754 41.206 1.00 79.44 96 MET A O 1
ATOM 783 N N . ASP A 1 97 ? -17.595 -0.249 40.340 1.00 77.56 97 ASP A N 1
ATOM 784 C CA . ASP A 1 97 ? -17.107 -1.107 39.265 1.00 77.56 97 ASP A CA 1
ATOM 785 C C . ASP A 1 97 ? -16.022 -2.055 39.805 1.00 77.56 97 ASP A C 1
ATOM 787 O O . ASP A 1 97 ? -15.496 -1.864 40.905 1.00 77.56 97 ASP A O 1
ATOM 791 N N . TRP A 1 98 ? -15.741 -3.135 39.075 1.00 70.06 98 TRP A N 1
ATOM 792 C CA . TRP A 1 98 ? -14.721 -4.112 39.481 1.00 70.06 98 TRP A CA 1
ATOM 793 C C . TRP A 1 98 ? -13.292 -3.603 39.242 1.00 70.06 98 TRP A C 1
ATOM 795 O O . TRP A 1 98 ? -12.348 -4.141 39.816 1.00 70.06 98 TRP A O 1
ATOM 805 N N . ASP A 1 99 ? -13.145 -2.568 38.420 1.00 57.38 99 ASP A N 1
ATOM 806 C CA . ASP A 1 99 ? -11.906 -1.930 38.008 1.00 57.38 99 ASP A CA 1
ATOM 807 C C . ASP A 1 99 ? -11.817 -0.478 38.506 1.00 57.38 99 ASP A C 1
ATOM 809 O O . ASP A 1 99 ? -12.782 0.285 38.474 1.00 57.38 99 ASP A O 1
ATOM 813 N N . GLU A 1 100 ? -10.629 -0.086 38.976 1.00 51.03 100 GLU A N 1
ATOM 814 C CA . GLU A 1 100 ? -10.331 1.287 39.390 1.00 51.03 100 GLU A CA 1
ATOM 815 C C . GLU A 1 100 ? -9.474 1.963 38.316 1.00 51.03 100 GLU A C 1
ATOM 817 O O . GLU A 1 100 ? -8.318 1.602 38.086 1.00 51.03 100 GLU A O 1
ATOM 822 N N . VAL A 1 101 ? -10.057 2.956 37.644 1.00 52.81 101 VAL A N 1
ATOM 823 C CA . VAL A 1 101 ? -9.355 3.839 36.712 1.00 52.81 101 VAL A CA 1
ATOM 824 C C . VAL A 1 101 ? -9.028 5.135 37.441 1.00 52.81 101 VAL A C 1
ATOM 826 O O . VAL A 1 101 ? -9.929 5.834 37.904 1.00 52.81 101 VAL A O 1
ATOM 829 N N . SER A 1 102 ? -7.744 5.483 37.512 1.00 58.00 102 SER A N 1
ATOM 830 C CA . SER A 1 102 ? -7.314 6.816 37.940 1.00 58.00 102 SER A CA 1
ATOM 831 C C . SER A 1 102 ? -6.706 7.565 36.758 1.00 58.00 102 SER A C 1
ATOM 833 O O . SER A 1 102 ? -5.848 7.050 36.040 1.00 58.00 102 SER A O 1
ATOM 835 N N . GLU A 1 103 ? -7.214 8.774 36.534 1.00 51.16 103 GLU A N 1
ATOM 836 C CA . GLU A 1 103 ? -6.776 9.681 35.480 1.00 51.16 103 GLU A CA 1
ATOM 837 C C . GLU A 1 103 ? -5.887 10.761 36.107 1.00 51.16 103 GLU A C 1
ATOM 839 O O . GLU A 1 103 ? -6.347 11.564 36.925 1.00 51.16 103 GLU A O 1
ATOM 844 N N . ASP A 1 104 ? -4.615 10.806 35.712 1.00 63.62 104 ASP A N 1
ATOM 845 C CA . ASP A 1 104 ? -3.910 12.082 35.635 1.00 63.62 104 ASP A CA 1
ATOM 846 C C . ASP A 1 104 ? -4.062 12.608 34.203 1.00 63.62 104 ASP A C 1
ATOM 848 O O . ASP A 1 104 ? -4.244 11.836 33.266 1.00 63.62 104 ASP A O 1
ATOM 852 N N . LYS A 1 105 ? -4.068 13.931 34.015 1.00 63.66 105 LYS A N 1
ATOM 853 C CA . LYS A 1 105 ? -4.512 14.591 32.768 1.00 63.66 105 LYS A CA 1
ATOM 854 C C . LYS A 1 105 ? -3.738 14.198 31.490 1.00 63.66 105 LYS A C 1
ATOM 856 O O . LYS A 1 105 ? -4.067 14.719 30.426 1.00 63.66 105 LYS A O 1
ATOM 861 N N . SER A 1 106 ? -2.718 13.345 31.576 1.00 78.19 106 SER A N 1
ATOM 862 C CA . SER A 1 106 ? -1.921 12.856 30.447 1.00 78.19 106 SER A CA 1
ATOM 863 C C . SER A 1 106 ? -1.767 11.333 30.395 1.00 78.19 106 SER A C 1
ATOM 865 O O . SER A 1 106 ? -1.291 10.833 29.377 1.00 78.19 106 SER A O 1
ATOM 867 N N . THR A 1 107 ? -2.159 10.593 31.436 1.00 81.94 107 THR A N 1
ATOM 868 C CA . THR A 1 107 ? -1.833 9.168 31.571 1.00 81.94 107 THR A CA 1
ATOM 869 C C . THR A 1 107 ? -2.977 8.381 32.203 1.00 81.94 107 THR A C 1
ATOM 871 O O . THR A 1 107 ? -3.471 8.705 33.283 1.00 81.94 107 THR A O 1
ATOM 874 N N . LEU A 1 108 ? -3.355 7.284 31.551 1.00 85.00 108 LEU A N 1
ATOM 875 C CA . LEU A 1 108 ? -4.235 6.258 32.096 1.00 85.00 108 LEU A CA 1
ATOM 876 C C . LEU A 1 108 ? -3.390 5.190 32.794 1.00 85.00 108 LEU A C 1
ATOM 878 O O . LEU A 1 108 ? -2.611 4.508 32.128 1.00 85.00 108 LEU A O 1
ATOM 882 N N . THR A 1 109 ? -3.574 5.004 34.101 1.00 87.31 109 THR A N 1
ATOM 883 C CA . THR A 1 109 ? -2.921 3.917 34.849 1.00 87.31 109 THR A CA 1
ATOM 884 C C . THR A 1 109 ? -3.924 2.820 35.189 1.00 87.31 109 THR A C 1
ATOM 886 O O . THR A 1 109 ? -4.982 3.095 35.751 1.00 87.31 109 THR A O 1
ATOM 889 N N . LEU A 1 110 ? -3.577 1.574 34.863 1.00 84.69 110 LEU A N 1
ATOM 890 C CA . LEU A 1 110 ? -4.342 0.366 35.164 1.00 84.69 110 LEU A CA 1
ATOM 891 C C . LEU A 1 110 ? -3.553 -0.509 36.139 1.00 84.69 110 LEU A C 1
ATOM 893 O O . LEU A 1 110 ? -2.362 -0.743 35.928 1.00 84.69 110 LEU A O 1
ATOM 897 N N . THR A 1 111 ? -4.221 -1.021 37.173 1.00 88.75 111 THR A N 1
ATOM 898 C CA . THR A 1 111 ? -3.696 -2.105 38.016 1.00 88.75 111 THR A CA 1
ATOM 899 C C . THR A 1 111 ? -4.457 -3.383 37.676 1.00 88.75 111 THR A C 1
ATOM 901 O O . THR A 1 111 ? -5.681 -3.412 37.759 1.00 88.75 111 THR A O 1
ATOM 904 N N . TRP A 1 112 ? -3.739 -4.418 37.255 1.00 87.06 112 TRP A N 1
ATOM 905 C CA . TRP A 1 112 ? -4.300 -5.711 36.864 1.00 87.06 112 TRP A CA 1
ATOM 906 C C . TRP A 1 112 ? -4.554 -6.603 38.089 1.00 87.06 112 TRP A C 1
ATOM 908 O O . TRP A 1 112 ? -4.050 -6.338 39.180 1.00 87.06 112 TRP A O 1
ATOM 918 N N . GLU A 1 113 ? -5.318 -7.687 37.913 1.00 84.44 113 GLU A N 1
ATOM 919 C CA . GLU A 1 113 ? -5.691 -8.615 39.000 1.00 84.44 113 GLU A CA 1
ATOM 920 C C . GLU A 1 113 ? -4.486 -9.260 39.709 1.00 84.44 113 GLU A C 1
ATOM 922 O O . GLU A 1 113 ? -4.564 -9.595 40.890 1.00 84.44 113 GLU A O 1
ATOM 927 N N . ASP A 1 114 ? -3.361 -9.416 39.007 1.00 87.69 114 ASP A N 1
ATOM 928 C CA . ASP A 1 114 ? -2.101 -9.945 39.545 1.00 87.69 114 ASP A CA 1
ATOM 929 C C . ASP A 1 114 ? -1.235 -8.878 40.244 1.00 87.69 114 ASP A C 1
ATOM 931 O O . ASP A 1 114 ? -0.141 -9.175 40.730 1.00 87.69 114 ASP A O 1
ATOM 935 N N . GLY A 1 115 ? -1.720 -7.636 40.304 1.00 86.31 115 GLY A N 1
ATOM 936 C CA . GLY A 1 115 ? -1.014 -6.485 40.852 1.00 86.31 115 GLY A CA 1
ATOM 937 C C . GLY A 1 115 ? -0.034 -5.823 39.881 1.00 86.31 115 GLY A C 1
ATOM 938 O O . GLY A 1 115 ? 0.631 -4.863 40.275 1.00 86.31 115 GLY A O 1
ATOM 939 N N . HIS A 1 116 ? 0.079 -6.286 38.629 1.00 89.62 116 HIS A N 1
ATOM 940 C CA . HIS A 1 116 ? 0.856 -5.580 37.613 1.00 89.62 116 HIS A CA 1
ATOM 941 C C . HIS A 1 116 ? 0.262 -4.187 37.371 1.00 89.62 116 HIS A C 1
ATOM 943 O O . HIS A 1 116 ? -0.952 -4.002 37.421 1.00 89.62 116 HIS A O 1
ATOM 949 N N . GLN A 1 117 ? 1.107 -3.202 37.073 1.00 90.69 117 GLN A N 1
ATOM 950 C CA . GLN A 1 117 ? 0.667 -1.848 36.745 1.00 90.69 117 GLN A CA 1
ATOM 951 C C . GLN A 1 117 ? 1.121 -1.469 35.342 1.00 90.69 117 GLN A C 1
ATOM 953 O O . GLN A 1 117 ? 2.289 -1.633 34.990 1.00 90.69 117 GLN A O 1
ATOM 958 N N . SER A 1 118 ? 0.195 -0.945 34.545 1.00 90.94 118 SER A N 1
ATOM 959 C CA . SER A 1 118 ? 0.467 -0.428 33.204 1.00 90.94 118 SER A CA 1
ATOM 960 C C . SER A 1 118 ? 0.005 1.017 33.096 1.00 90.94 118 SER A C 1
ATOM 962 O O . SER A 1 118 ? -1.065 1.362 33.588 1.00 90.94 118 SER A O 1
ATOM 964 N N . ALA A 1 119 ? 0.801 1.847 32.428 1.00 89.69 119 ALA A N 1
ATOM 965 C CA . ALA A 1 119 ? 0.501 3.251 32.185 1.00 89.69 119 ALA A CA 1
ATOM 966 C C . ALA A 1 119 ? 0.469 3.518 30.676 1.00 89.69 119 ALA A C 1
ATOM 968 O O . ALA A 1 119 ? 1.354 3.070 29.944 1.00 89.69 119 ALA A O 1
ATOM 969 N N . PHE A 1 120 ? -0.549 4.239 30.217 1.00 90.25 120 PHE A N 1
ATOM 970 C CA . PHE A 1 120 ? -0.760 4.571 28.813 1.00 90.25 120 PHE A CA 1
ATOM 971 C C . PHE A 1 120 ? -0.942 6.075 28.660 1.00 90.25 120 PHE A C 1
ATOM 973 O O . PHE A 1 120 ? -1.834 6.659 29.272 1.00 90.25 120 PHE A O 1
ATOM 980 N N . GLU A 1 121 ? -0.129 6.702 27.816 1.00 89.50 121 GLU A N 1
ATOM 981 C CA . GLU A 1 121 ? -0.283 8.121 27.498 1.00 89.50 121 GLU A CA 1
ATOM 982 C C . GLU A 1 121 ? -1.614 8.371 26.772 1.00 89.50 121 GLU A C 1
ATOM 984 O O . GLU A 1 121 ? -2.014 7.612 25.882 1.00 89.50 121 GLU A O 1
ATOM 989 N N . ALA A 1 122 ? -2.298 9.456 27.132 1.00 85.88 122 ALA A N 1
ATOM 990 C CA . ALA A 1 122 ? -3.583 9.831 26.549 1.00 85.88 122 ALA A CA 1
ATOM 991 C C . ALA A 1 122 ? -3.480 10.041 25.028 1.00 85.88 122 ALA A C 1
ATOM 993 O O . ALA A 1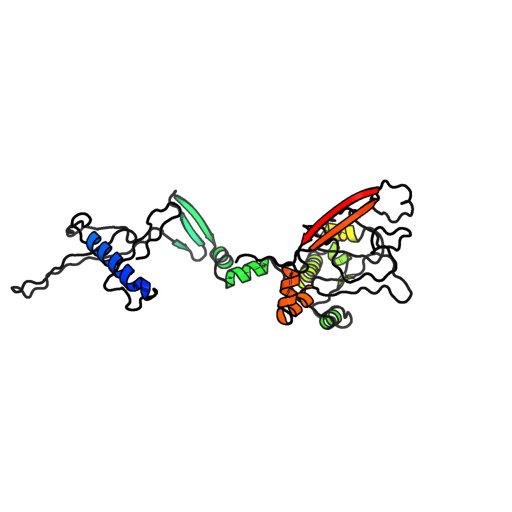 122 ? -4.361 9.606 24.285 1.00 85.88 122 ALA A O 1
ATOM 994 N N . ASP A 1 123 ? -2.382 10.634 24.549 1.00 87.38 123 ASP A N 1
ATOM 995 C CA . ASP A 1 123 ? -2.129 10.819 23.116 1.00 87.38 123 ASP A CA 1
ATOM 996 C C . ASP A 1 123 ? -1.946 9.476 22.403 1.00 87.38 123 ASP A C 1
ATOM 998 O O . ASP A 1 123 ? -2.583 9.225 21.378 1.00 87.38 123 ASP A O 1
ATOM 1002 N N . TRP A 1 124 ? -1.180 8.553 22.994 1.00 88.69 124 TRP A N 1
ATOM 1003 C CA . TRP A 1 124 ? -1.002 7.203 22.456 1.00 88.69 124 TRP A CA 1
ATOM 1004 C C . TRP A 1 124 ? -2.334 6.451 22.335 1.00 88.69 124 TRP A C 1
ATOM 1006 O O . TRP A 1 124 ? -2.579 5.800 21.310 1.00 88.69 124 TRP A O 1
ATOM 1016 N N . LEU A 1 125 ? -3.197 6.560 23.355 1.00 89.50 125 LEU A N 1
ATOM 1017 C CA . LEU A 1 125 ? -4.541 5.974 23.368 1.00 89.50 125 LEU A CA 1
ATOM 1018 C C . LEU A 1 125 ? -5.437 6.604 22.299 1.00 89.50 125 LEU A C 1
ATOM 1020 O O . LEU A 1 125 ? -6.118 5.881 21.570 1.00 89.50 125 LEU A O 1
ATOM 1024 N N . ASN A 1 126 ? -5.412 7.931 22.167 1.00 86.56 126 ASN A N 1
ATOM 1025 C CA . ASN A 1 126 ? -6.196 8.662 21.173 1.00 86.56 126 ASN A CA 1
ATOM 1026 C C . ASN A 1 126 ? -5.781 8.307 19.738 1.00 86.56 126 ASN A C 1
ATOM 1028 O O . ASN A 1 126 ? -6.640 8.017 18.901 1.00 86.56 126 ASN A O 1
ATOM 1032 N N . GLU A 1 127 ? -4.478 8.253 19.452 1.00 85.25 127 GLU A N 1
ATOM 1033 C CA . GLU A 1 127 ? -3.938 7.836 18.151 1.00 85.25 127 GLU A CA 1
ATOM 1034 C C . GLU A 1 127 ? -4.326 6.399 17.775 1.00 85.25 127 GLU A C 1
ATOM 1036 O O . GLU A 1 127 ? -4.452 6.063 16.594 1.00 85.25 127 GLU A O 1
ATOM 1041 N N . ARG A 1 128 ? -4.502 5.527 18.775 1.00 89.44 128 ARG A N 1
ATOM 1042 C CA . ARG A 1 128 ? -4.798 4.095 18.594 1.00 89.44 128 ARG A CA 1
ATOM 1043 C C . ARG A 1 128 ? -6.236 3.730 18.920 1.00 89.44 128 ARG A C 1
ATOM 1045 O O . ARG A 1 128 ? -6.562 2.544 18.966 1.00 89.44 128 ARG A O 1
ATOM 1052 N N . ALA A 1 129 ? -7.105 4.723 19.082 1.00 89.94 129 ALA A N 1
ATOM 1053 C CA . ALA A 1 129 ? -8.509 4.489 19.347 1.00 89.94 129 ALA A CA 1
ATOM 1054 C C . ALA A 1 129 ? -9.134 3.618 18.243 1.00 89.94 129 ALA A C 1
ATOM 1056 O O . ALA A 1 129 ? -8.853 3.756 17.050 1.00 89.94 129 ALA A O 1
ATOM 1057 N N . PHE A 1 130 ? -10.052 2.735 18.630 1.00 91.56 130 PHE A N 1
ATOM 1058 C CA . PHE A 1 130 ? -10.712 1.814 17.697 1.00 91.56 130 PHE A CA 1
ATOM 1059 C C . PHE A 1 130 ? -11.822 2.473 16.860 1.00 91.56 130 PHE A C 1
ATOM 1061 O O . PHE A 1 130 ? -12.493 1.805 16.070 1.00 91.56 130 PHE A O 1
ATOM 1068 N N . THR A 1 131 ? -12.020 3.788 16.995 1.00 88.81 131 THR A N 1
ATOM 1069 C CA . THR A 1 131 ? -13.007 4.521 16.195 1.00 88.81 131 THR A CA 1
ATOM 1070 C C . THR A 1 131 ? -12.633 4.482 14.706 1.00 88.81 131 THR A C 1
ATOM 1072 O O . THR A 1 131 ? -11.447 4.491 14.366 1.00 88.81 131 THR A O 1
ATOM 1075 N N . PRO A 1 132 ? -13.611 4.473 13.776 1.00 87.44 132 PRO A N 1
ATOM 1076 C CA . PRO A 1 132 ? -13.319 4.501 12.341 1.00 87.44 132 PRO A CA 1
ATOM 1077 C C . PRO A 1 132 ? -12.380 5.645 11.935 1.00 87.44 132 PRO A C 1
ATOM 1079 O O . PRO A 1 132 ? -11.452 5.427 11.162 1.00 87.44 132 PRO A O 1
ATOM 1082 N N . ARG A 1 133 ? -12.564 6.839 12.514 1.00 85.00 133 ARG A N 1
ATOM 108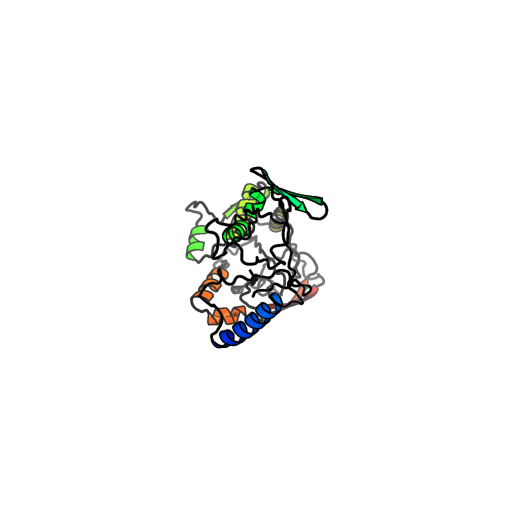3 C CA . ARG A 1 133 ? -11.730 8.018 12.244 1.00 85.00 133 ARG A CA 1
ATOM 1084 C C . ARG A 1 133 ? -10.276 7.823 12.682 1.00 85.00 133 ARG A C 1
ATOM 1086 O O . ARG A 1 133 ? -9.378 8.084 11.891 1.00 85.00 133 ARG A O 1
ATOM 1093 N N . ALA A 1 134 ? -10.039 7.344 13.903 1.00 85.62 134 ALA A N 1
ATOM 1094 C CA . ALA A 1 134 ? -8.681 7.096 14.391 1.00 85.62 134 ALA A CA 1
ATOM 1095 C C . ALA A 1 134 ? -7.988 5.978 13.596 1.00 85.62 134 ALA A C 1
ATOM 1097 O O . ALA A 1 134 ? -6.821 6.113 13.235 1.00 85.62 134 ALA A O 1
ATOM 1098 N N . ARG A 1 135 ? -8.722 4.922 13.209 1.00 85.75 135 ARG A N 1
ATOM 1099 C CA . ARG A 1 135 ? -8.190 3.879 12.316 1.00 85.75 135 ARG A CA 1
ATOM 1100 C C . ARG A 1 135 ? -7.766 4.435 10.955 1.00 85.75 135 ARG A C 1
ATOM 1102 O O . ARG A 1 135 ? -6.691 4.070 10.488 1.00 85.75 135 ARG A O 1
ATOM 1109 N N . ILE A 1 136 ? -8.569 5.309 10.342 1.00 83.62 136 ILE A N 1
ATOM 1110 C CA . ILE A 1 136 ? -8.232 5.970 9.068 1.00 83.62 136 ILE A CA 1
ATOM 1111 C C . ILE A 1 136 ? -6.985 6.847 9.230 1.00 83.62 136 ILE A C 1
ATOM 1113 O O . ILE A 1 136 ? -6.034 6.666 8.477 1.00 83.62 136 ILE A O 1
ATOM 1117 N N . ASN A 1 137 ? -6.951 7.716 10.246 1.00 82.56 137 ASN A N 1
ATOM 1118 C CA . ASN A 1 137 ? -5.805 8.592 10.519 1.00 82.56 137 ASN A CA 1
ATOM 1119 C C . ASN A 1 137 ? -4.514 7.802 10.785 1.00 82.56 137 ASN A C 1
ATOM 1121 O O . ASN A 1 137 ? -3.432 8.171 10.342 1.00 82.56 137 ASN A O 1
ATOM 1125 N N . ARG A 1 138 ? -4.612 6.678 11.498 1.00 83.69 138 ARG A N 1
ATOM 1126 C CA . ARG A 1 138 ? -3.464 5.802 11.722 1.00 83.69 138 ARG A CA 1
ATOM 1127 C C . ARG A 1 138 ? -2.996 5.165 10.418 1.00 83.69 138 ARG A C 1
ATOM 1129 O O . ARG A 1 138 ? -1.799 5.090 10.181 1.00 83.69 138 ARG A O 1
ATOM 1136 N N . LEU A 1 139 ? -3.916 4.695 9.574 1.00 80.50 139 LEU A N 1
ATOM 1137 C CA . LEU A 1 139 ? -3.564 4.092 8.286 1.00 80.50 139 LEU A CA 1
ATOM 1138 C C . LEU A 1 139 ? -2.933 5.102 7.321 1.00 80.50 139 LEU A C 1
ATOM 1140 O O . LEU A 1 139 ? -2.049 4.698 6.572 1.00 80.50 139 LEU A O 1
ATOM 1144 N N . SER A 1 140 ? -3.318 6.382 7.368 1.00 79.19 140 SER A N 1
ATOM 1145 C CA . SER A 1 140 ? -2.668 7.430 6.566 1.00 79.19 140 SER A CA 1
ATOM 1146 C C . SER A 1 140 ? -1.221 7.708 6.979 1.00 79.19 140 SER A C 1
ATOM 1148 O O . SER A 1 140 ? -0.463 8.218 6.170 1.00 79.19 140 SER A O 1
ATOM 1150 N N . ASN A 1 141 ? -0.798 7.325 8.190 1.00 76.69 141 ASN A N 1
ATOM 1151 C CA . ASN A 1 141 ? 0.613 7.428 8.588 1.00 76.69 141 ASN A CA 1
ATOM 1152 C C . ASN A 1 141 ? 1.496 6.342 7.950 1.00 76.69 141 ASN A C 1
ATOM 1154 O O . ASN A 1 141 ? 2.716 6.454 7.979 1.00 76.69 141 ASN A O 1
ATOM 1158 N N . TYR A 1 142 ? 0.894 5.271 7.425 1.00 75.88 142 TYR A N 1
ATOM 1159 C CA . TYR A 1 142 ? 1.610 4.124 6.851 1.00 75.88 142 TYR A CA 1
ATOM 1160 C C . TYR A 1 142 ? 1.318 3.912 5.364 1.00 75.88 142 TYR A C 1
ATOM 1162 O O . TYR A 1 142 ? 1.801 2.942 4.783 1.00 75.88 142 TYR A O 1
ATOM 1170 N N . ARG A 1 143 ? 0.453 4.737 4.770 1.00 79.00 143 ARG A N 1
ATOM 1171 C CA . ARG A 1 143 ? 0.057 4.638 3.367 1.00 79.00 143 ARG A CA 1
ATOM 1172 C C . ARG A 1 143 ? 0.074 6.023 2.757 1.00 79.00 143 ARG A C 1
ATOM 1174 O O . ARG A 1 143 ? -0.652 6.894 3.232 1.00 79.00 143 ARG A O 1
ATOM 1181 N N . GLY A 1 144 ? 0.830 6.176 1.677 1.00 76.69 144 GLY A N 1
ATOM 1182 C CA . GLY A 1 144 ? 0.782 7.361 0.841 1.00 76.69 144 GLY A CA 1
ATOM 1183 C C . GLY A 1 144 ? -0.626 7.652 0.315 1.00 76.69 144 GLY A C 1
ATOM 1184 O O . GLY A 1 144 ? -1.484 6.769 0.169 1.00 76.69 144 GLY A O 1
ATOM 1185 N N . ASN A 1 145 ? -0.854 8.923 -0.001 1.00 85.44 145 ASN A N 1
ATOM 1186 C CA . ASN A 1 145 ? -2.063 9.395 -0.659 1.00 85.44 145 ASN A CA 1
ATOM 1187 C C . ASN A 1 145 ? -1.963 9.084 -2.152 1.00 85.44 145 ASN A C 1
ATOM 1189 O O . ASN A 1 145 ? -1.580 9.937 -2.951 1.00 85.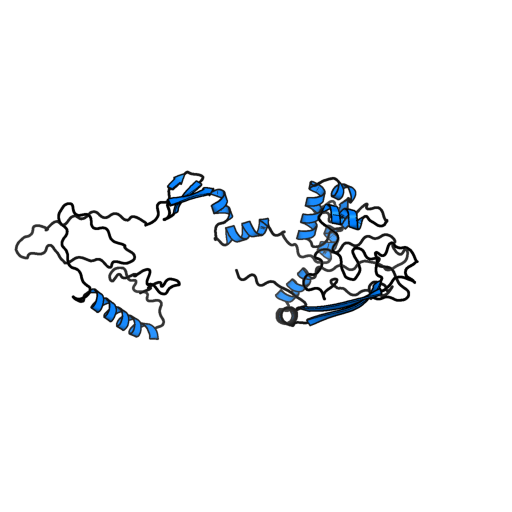44 145 ASN A O 1
ATOM 1193 N N . ARG A 1 146 ? -2.294 7.843 -2.517 1.00 89.38 146 ARG A N 1
ATOM 1194 C CA . ARG A 1 146 ? -2.268 7.393 -3.911 1.00 89.38 146 ARG A CA 1
ATOM 1195 C C . ARG A 1 146 ? -3.125 8.301 -4.798 1.00 89.38 146 ARG A C 1
ATOM 1197 O O . ARG A 1 146 ? -4.315 8.478 -4.537 1.00 89.38 146 ARG A O 1
ATOM 1204 N N . VAL A 1 147 ? -2.525 8.805 -5.868 1.00 92.31 147 VAL A N 1
ATOM 1205 C CA . VAL A 1 147 ? -3.162 9.627 -6.895 1.00 92.31 147 VAL A CA 1
ATOM 1206 C C . VAL A 1 147 ? -3.310 8.789 -8.157 1.00 92.31 147 VAL A C 1
ATOM 1208 O O . VAL A 1 147 ? -2.324 8.279 -8.681 1.00 92.31 147 VAL A O 1
ATOM 1211 N N . LEU A 1 148 ? -4.549 8.642 -8.627 1.00 95.56 148 LEU A N 1
ATOM 1212 C CA . LEU A 1 148 ? -4.838 8.046 -9.930 1.00 95.56 148 LEU A CA 1
ATOM 1213 C C . LEU A 1 148 ? -4.696 9.120 -11.008 1.00 95.56 148 LEU A C 1
ATOM 1215 O O . LEU A 1 148 ? -5.149 10.245 -10.789 1.00 95.56 148 LEU A O 1
ATOM 1219 N N . TRP A 1 149 ? -4.101 8.786 -12.151 1.00 95.25 149 TRP A N 1
ATOM 1220 C CA . TRP A 1 149 ? -3.839 9.768 -13.207 1.00 95.25 149 TRP A 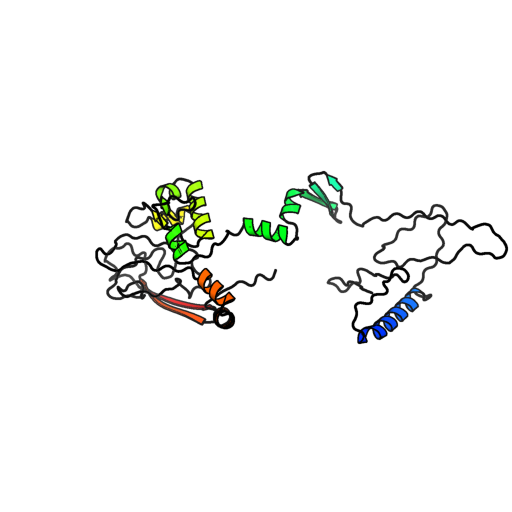CA 1
ATOM 1221 C C . TRP A 1 149 ? -4.172 9.263 -14.611 1.00 95.25 149 TRP A C 1
ATOM 1223 O O . TRP A 1 149 ? -4.048 8.081 -14.928 1.00 95.25 149 TRP A O 1
ATOM 1233 N N . ASP A 1 150 ? -4.587 10.190 -15.475 1.00 96.38 150 ASP A N 1
ATOM 1234 C CA . ASP A 1 150 ? -4.754 9.962 -16.910 1.00 96.38 150 ASP A CA 1
ATOM 1235 C C . ASP A 1 150 ? -3.644 10.653 -17.733 1.00 96.38 150 ASP A C 1
ATOM 1237 O O . ASP A 1 150 ? -2.683 11.216 -17.203 1.00 96.38 150 ASP A O 1
ATOM 1241 N N . ALA A 1 151 ? -3.762 10.620 -19.063 1.00 94.94 151 ALA A N 1
ATOM 1242 C CA . ALA A 1 151 ? -2.786 11.252 -19.950 1.00 94.94 151 ALA A CA 1
ATOM 1243 C C . ALA A 1 151 ? -2.689 12.783 -19.781 1.00 94.94 151 ALA A C 1
ATOM 1245 O O . ALA A 1 151 ? -1.622 13.353 -20.011 1.00 94.94 151 ALA A O 1
ATOM 1246 N N . LYS A 1 152 ? -3.776 13.465 -19.394 1.00 93.19 152 LYS A N 1
ATOM 1247 C CA . LYS A 1 152 ? -3.778 14.917 -19.156 1.00 93.19 152 LYS A CA 1
ATOM 1248 C C . LYS A 1 152 ? -3.072 15.244 -17.849 1.00 93.19 152 LYS A C 1
ATOM 1250 O O . LYS A 1 152 ? -2.290 16.192 -17.811 1.00 93.19 152 LYS A O 1
ATOM 1255 N N . ASP A 1 153 ? -3.321 14.459 -16.805 1.00 92.38 153 ASP A N 1
ATOM 1256 C CA . ASP A 1 153 ? -2.595 14.583 -15.543 1.00 92.38 153 ASP A CA 1
ATOM 1257 C C . ASP A 1 153 ? -1.103 14.336 -15.741 1.00 92.38 153 ASP A C 1
ATOM 1259 O O . ASP A 1 153 ? -0.294 15.155 -15.303 1.00 92.38 153 ASP A O 1
ATOM 1263 N N . PHE A 1 154 ? -0.739 13.282 -16.482 1.00 91.94 154 PHE A N 1
ATOM 1264 C CA . PHE A 1 154 ? 0.655 13.011 -16.822 1.00 91.94 154 PHE A CA 1
ATOM 1265 C C . PHE A 1 154 ? 1.292 14.178 -17.590 1.00 91.94 154 PHE A C 1
ATOM 1267 O O . PHE A 1 154 ? 2.381 14.625 -17.234 1.00 91.94 154 PHE A O 1
ATOM 1274 N N . ALA A 1 155 ? 0.610 14.728 -18.603 1.00 90.75 155 ALA A N 1
ATOM 1275 C CA . ALA A 1 155 ? 1.100 15.880 -19.364 1.00 90.75 155 ALA A CA 1
ATOM 1276 C C . ALA A 1 155 ? 1.340 17.115 -18.479 1.00 90.75 155 ALA A C 1
ATOM 1278 O O . ALA A 1 155 ? 2.288 17.861 -18.704 1.00 90.75 155 ALA A O 1
ATOM 1279 N N . ARG A 1 156 ? 0.511 17.317 -17.448 1.00 88.19 156 ARG A N 1
ATOM 1280 C CA . ARG A 1 156 ? 0.655 18.423 -16.495 1.00 88.19 156 ARG A CA 1
ATOM 1281 C C . ARG A 1 156 ? 1.841 18.233 -15.551 1.00 88.19 156 ARG A C 1
ATOM 1283 O O . ARG A 1 156 ? 2.570 19.189 -15.323 1.00 88.19 156 ARG A O 1
ATOM 1290 N N . ILE A 1 157 ? 2.027 17.038 -14.984 1.00 88.06 157 ILE A N 1
ATOM 1291 C CA . ILE A 1 157 ? 3.134 16.787 -14.038 1.00 88.06 157 ILE A CA 1
ATOM 1292 C C . ILE A 1 157 ? 4.491 16.645 -14.737 1.00 88.06 157 ILE A C 1
ATOM 1294 O O . ILE A 1 157 ? 5.525 16.859 -14.105 1.00 88.06 157 ILE A O 1
ATOM 1298 N N . SER A 1 158 ? 4.487 16.286 -16.027 1.00 88.00 158 SER A N 1
ATOM 1299 C CA . SER A 1 158 ? 5.700 16.134 -16.838 1.00 88.00 158 SER A CA 1
ATOM 1300 C C . SER A 1 158 ? 6.154 17.415 -17.541 1.00 88.00 158 SER A C 1
ATOM 1302 O O . SER A 1 158 ? 7.261 17.456 -18.084 1.00 88.00 158 SER A O 1
ATOM 1304 N N . ASP A 1 159 ? 5.340 18.473 -17.498 1.00 83.50 159 ASP A N 1
ATOM 1305 C CA . ASP A 1 159 ? 5.682 19.784 -18.040 1.00 83.50 159 ASP A CA 1
ATOM 1306 C C . ASP A 1 159 ? 6.709 20.505 -17.151 1.00 83.50 159 ASP A C 1
ATOM 1308 O O . ASP A 1 159 ? 6.386 21.102 -16.127 1.00 83.50 159 ASP A O 1
ATOM 1312 N N . ASN A 1 160 ? 7.968 20.494 -17.590 1.00 69.44 160 ASN A N 1
ATOM 1313 C CA . ASN A 1 160 ? 9.074 21.174 -16.913 1.00 69.44 160 ASN A CA 1
ATOM 1314 C C . ASN A 1 160 ? 9.093 22.702 -17.131 1.00 69.44 160 ASN A C 1
ATOM 1316 O O . ASN A 1 160 ? 9.981 23.376 -16.608 1.00 69.44 160 ASN A O 1
ATOM 1320 N N . THR A 1 161 ? 8.171 23.265 -17.923 1.00 69.56 161 THR A N 1
ATOM 1321 C CA . THR A 1 161 ? 8.130 24.712 -18.213 1.00 69.56 161 THR A CA 1
ATOM 1322 C C . THR A 1 161 ? 7.324 25.499 -17.187 1.00 69.56 161 THR A C 1
ATOM 1324 O O . THR A 1 161 ? 7.640 26.655 -16.905 1.00 69.56 161 THR A O 1
ATOM 1327 N N . ASN A 1 162 ? 6.331 24.858 -16.573 1.00 58.00 162 ASN A N 1
ATOM 1328 C CA . ASN A 1 162 ? 5.584 25.402 -15.456 1.00 58.00 162 ASN A CA 1
ATOM 1329 C C . ASN A 1 162 ? 6.072 24.704 -14.192 1.00 58.00 162 ASN A C 1
ATOM 1331 O O . ASN A 1 162 ? 5.686 23.569 -13.931 1.00 58.00 162 ASN A O 1
ATOM 1335 N N . MET A 1 163 ? 6.925 25.374 -13.408 1.00 55.28 163 MET A N 1
ATOM 1336 C CA . MET A 1 163 ? 7.327 24.902 -12.078 1.00 55.28 163 MET A CA 1
ATOM 1337 C C . MET A 1 163 ? 6.103 24.841 -11.153 1.00 55.28 163 MET A C 1
ATOM 1339 O O . MET A 1 163 ? 5.869 25.733 -10.341 1.00 55.28 163 MET A O 1
ATOM 1343 N N . SER A 1 164 ? 5.282 23.806 -11.309 1.00 56.00 164 SER A N 1
ATOM 1344 C CA . SER A 1 164 ? 4.268 23.452 -10.331 1.00 56.00 164 SER A CA 1
ATOM 1345 C C . SER A 1 164 ? 4.966 22.924 -9.079 1.00 56.00 164 SER A C 1
ATOM 1347 O O . SER A 1 164 ? 6.064 22.369 -9.150 1.00 56.00 164 SER A O 1
ATOM 1349 N N . GLU A 1 165 ? 4.311 23.056 -7.928 1.00 55.94 165 GLU A N 1
ATOM 1350 C CA . GLU A 1 165 ? 4.803 22.545 -6.641 1.00 55.94 165 GLU A CA 1
ATOM 1351 C C . GLU A 1 165 ? 5.034 21.018 -6.629 1.00 55.94 165 GLU A C 1
ATOM 1353 O O . GLU A 1 165 ? 5.613 20.492 -5.686 1.00 55.94 165 GLU A O 1
ATOM 1358 N N . SER A 1 166 ? 4.611 20.291 -7.670 1.00 62.41 166 SER A N 1
ATOM 1359 C CA . SER A 1 166 ? 4.685 18.828 -7.772 1.00 62.41 166 SER A CA 1
ATOM 1360 C C . SER A 1 166 ? 5.336 18.371 -9.086 1.00 62.41 166 SER A C 1
ATOM 1362 O O . SER A 1 166 ? 4.749 17.623 -9.869 1.00 62.41 166 SER A O 1
ATOM 1364 N N . SER A 1 167 ? 6.575 18.815 -9.323 1.00 81.00 167 SER A N 1
ATOM 1365 C CA . SER A 1 167 ? 7.418 18.291 -10.407 1.00 81.00 167 SER A CA 1
ATOM 1366 C C . SER A 1 167 ? 7.707 16.800 -10.211 1.00 81.00 167 SER A C 1
ATOM 1368 O O . SER A 1 167 ? 8.134 16.383 -9.137 1.00 81.00 167 SER A O 1
ATOM 1370 N N . TRP A 1 168 ? 7.524 16.003 -11.265 1.00 91.38 168 TRP A N 1
ATOM 1371 C CA . TRP A 1 168 ? 7.869 14.577 -11.269 1.00 91.38 168 TRP A CA 1
ATOM 1372 C C . TRP A 1 168 ? 9.379 14.298 -11.366 1.00 91.38 168 TRP A C 1
ATOM 1374 O O . TRP A 1 168 ? 9.779 13.138 -11.299 1.00 91.38 168 TRP A O 1
ATOM 1384 N N . SER A 1 169 ? 10.211 15.328 -11.581 1.00 93.06 169 SER A N 1
ATOM 1385 C CA . SER A 1 169 ? 11.650 15.202 -11.854 1.00 93.06 169 SER A CA 1
ATOM 1386 C C . SER A 1 169 ? 12.518 15.515 -10.633 1.00 93.06 169 SER A C 1
ATOM 1388 O O . SER A 1 169 ? 12.406 16.589 -10.044 1.00 93.06 169 SER A O 1
ATOM 1390 N N . PHE A 1 170 ? 13.454 14.618 -10.319 1.00 94.81 170 PHE A N 1
ATOM 1391 C CA . PHE A 1 170 ? 14.337 14.693 -9.154 1.00 94.81 170 PHE A CA 1
ATOM 1392 C C . PHE A 1 170 ? 15.816 14.579 -9.574 1.00 94.81 170 PHE A C 1
ATOM 1394 O O . PHE A 1 170 ? 16.163 13.648 -10.306 1.00 94.81 170 PHE A O 1
ATOM 1401 N N . PRO A 1 171 ? 16.717 15.486 -9.148 1.00 96.19 171 PRO A N 1
ATOM 1402 C CA . PRO A 1 171 ? 18.137 15.389 -9.489 1.00 96.19 171 PRO A CA 1
ATOM 1403 C C . PRO A 1 171 ? 18.819 14.192 -8.811 1.00 96.19 171 PRO A C 1
ATOM 1405 O O . PRO A 1 171 ? 18.709 14.007 -7.598 1.00 96.19 171 PRO A O 1
ATOM 1408 N N . PHE A 1 172 ? 19.566 13.405 -9.586 1.00 97.94 172 PHE A N 1
ATOM 1409 C CA . PHE A 1 172 ? 20.249 12.195 -9.121 1.00 97.94 172 PHE A CA 1
ATOM 1410 C C . PHE A 1 172 ? 21.202 12.466 -7.944 1.00 97.94 172 PHE A C 1
ATOM 1412 O O . PHE A 1 172 ? 21.104 11.814 -6.904 1.00 97.94 172 PHE A O 1
ATOM 1419 N N . ASP A 1 173 ? 22.070 13.472 -8.071 1.00 97.94 173 ASP A N 1
ATOM 1420 C CA . ASP A 1 173 ? 23.055 13.815 -7.036 1.00 97.94 173 ASP A CA 1
ATOM 1421 C C . ASP A 1 173 ? 22.401 14.310 -5.737 1.00 97.94 173 ASP A C 1
ATOM 1423 O O . ASP A 1 173 ? 22.904 14.046 -4.641 1.00 97.94 173 ASP A O 1
ATOM 1427 N N . ASP A 1 174 ? 21.250 14.982 -5.832 1.00 97.75 174 ASP A N 1
ATOM 1428 C CA . ASP A 1 174 ? 20.498 15.435 -4.660 1.00 97.75 174 ASP A CA 1
ATOM 1429 C C . ASP A 1 174 ? 19.890 14.251 -3.901 1.00 97.75 174 ASP A C 1
ATOM 1431 O O . ASP A 1 174 ? 20.008 14.197 -2.679 1.00 97.75 174 ASP A O 1
ATOM 1435 N N . ILE A 1 175 ? 19.315 13.262 -4.600 1.00 97.88 175 ILE A N 1
ATOM 1436 C CA . ILE A 1 175 ? 18.806 12.029 -3.970 1.00 97.88 175 ILE A CA 1
ATOM 1437 C C . ILE A 1 175 ? 19.931 11.299 -3.219 1.00 97.88 175 ILE A C 1
ATOM 1439 O O . ILE A 1 175 ? 19.744 10.826 -2.091 1.00 97.88 175 ILE A O 1
ATOM 1443 N N . LEU A 1 176 ? 21.119 11.213 -3.823 1.00 98.19 176 LEU A N 1
ATOM 1444 C CA . LEU A 1 176 ? 22.254 10.534 -3.200 1.00 98.19 176 LEU A CA 1
ATOM 1445 C C . LEU A 1 176 ? 22.806 11.289 -1.985 1.00 98.19 176 LEU A C 1
ATOM 1447 O O . LEU A 1 176 ? 23.263 10.645 -1.043 1.00 98.19 176 LEU A O 1
ATOM 1451 N N . SER A 1 177 ? 22.751 12.622 -1.980 1.00 98.00 177 SER A N 1
ATOM 1452 C CA . SER A 1 177 ? 23.412 13.450 -0.961 1.00 98.00 177 SER A CA 1
ATOM 1453 C C . SER A 1 177 ? 22.497 14.005 0.137 1.00 98.00 177 SER A C 1
ATOM 1455 O O . SER A 1 177 ? 23.001 14.357 1.204 1.00 98.00 177 SER A O 1
ATOM 1457 N N . LYS A 1 178 ? 21.177 14.095 -0.080 1.00 98.31 178 LYS A N 1
ATOM 1458 C CA . LYS A 1 178 ? 20.233 14.773 0.829 1.00 98.31 178 LYS A CA 1
ATOM 1459 C C . LYS A 1 178 ? 19.045 13.879 1.185 1.00 98.31 178 LYS A C 1
ATOM 1461 O O . LYS A 1 178 ? 18.299 13.443 0.312 1.00 98.31 178 LYS A O 1
ATOM 1466 N N . ASP A 1 179 ? 18.807 13.676 2.481 1.00 98.19 179 ASP A N 1
ATOM 1467 C CA . ASP A 1 179 ? 17.651 12.904 2.971 1.00 98.19 179 ASP A CA 1
ATOM 1468 C C . ASP A 1 179 ? 16.309 13.548 2.606 1.00 98.19 179 ASP A C 1
ATOM 1470 O O . ASP A 1 179 ? 15.354 12.840 2.305 1.00 98.19 179 ASP A O 1
ATOM 1474 N N . SER A 1 180 ? 16.232 14.881 2.566 1.00 96.88 180 SER A N 1
ATOM 1475 C CA . SER A 1 180 ? 15.011 15.586 2.159 1.00 96.88 180 SER A CA 1
ATOM 1476 C C . SER A 1 180 ? 14.644 15.325 0.697 1.00 96.88 180 SER A C 1
ATOM 1478 O O . SER A 1 180 ? 13.469 15.174 0.377 1.00 96.88 180 SER A O 1
ATOM 1480 N N . SER A 1 181 ? 15.637 15.237 -0.191 1.00 96.19 181 SER A N 1
ATOM 1481 C CA . SER A 1 181 ? 15.429 14.939 -1.611 1.00 96.19 181 SER A CA 1
ATOM 1482 C C . SER A 1 181 ? 15.116 13.463 -1.840 1.00 96.19 181 SER A C 1
ATOM 1484 O O . SER A 1 181 ? 14.254 13.150 -2.658 1.00 96.19 181 SER A O 1
ATOM 1486 N N . LEU A 1 182 ? 15.756 12.565 -1.081 1.00 97.25 182 LEU A N 1
ATOM 1487 C CA . LEU A 1 182 ? 15.389 11.150 -1.048 1.00 97.25 182 LEU A CA 1
ATOM 1488 C C . LEU A 1 182 ? 13.929 10.964 -0.610 1.00 97.25 182 LEU A C 1
ATOM 1490 O O . LEU A 1 182 ? 13.175 10.289 -1.305 1.00 97.25 182 LEU A O 1
ATOM 1494 N N . LEU A 1 183 ? 13.530 11.566 0.516 1.00 95.19 183 LEU A N 1
ATOM 1495 C CA . LEU A 1 183 ? 12.168 11.459 1.040 1.00 95.19 183 LEU A CA 1
ATOM 1496 C C . LEU A 1 183 ? 11.149 11.993 0.031 1.00 95.19 183 LEU A C 1
ATOM 1498 O O . LEU A 1 183 ? 10.196 11.292 -0.285 1.00 95.19 183 LEU A O 1
ATOM 1502 N N . ALA A 1 184 ? 11.400 13.175 -0.541 1.00 94.00 184 ALA A N 1
ATOM 1503 C CA . ALA A 1 184 ? 10.516 13.764 -1.542 1.00 94.00 184 ALA A CA 1
ATOM 1504 C C . ALA A 1 184 ? 10.334 12.857 -2.772 1.00 94.00 184 ALA A C 1
ATOM 1506 O O . ALA A 1 184 ? 9.213 12.701 -3.251 1.00 94.00 184 ALA A O 1
ATOM 1507 N N . TRP A 1 185 ? 11.407 12.226 -3.266 1.00 95.44 185 TRP A N 1
ATOM 1508 C CA . TRP A 1 185 ? 11.314 11.266 -4.370 1.00 95.44 185 TRP A CA 1
ATOM 1509 C C . TRP A 1 185 ? 10.503 10.020 -3.984 1.00 95.44 185 TRP A C 1
ATOM 1511 O O . TRP A 1 185 ? 9.630 9.609 -4.749 1.00 95.44 185 TRP A O 1
ATOM 1521 N N . LEU A 1 186 ? 10.756 9.432 -2.810 1.00 94.88 186 LEU A N 1
ATOM 1522 C CA . LEU A 1 186 ? 10.057 8.227 -2.351 1.00 94.88 186 LEU A CA 1
ATOM 1523 C C . LEU A 1 186 ? 8.565 8.481 -2.105 1.00 94.88 186 LEU A C 1
ATOM 1525 O O . LEU A 1 186 ? 7.740 7.701 -2.572 1.00 94.88 186 LEU A O 1
ATOM 1529 N N . GLU A 1 187 ? 8.211 9.582 -1.439 1.00 92.44 187 GLU A N 1
ATOM 1530 C CA . GLU A 1 187 ? 6.816 9.979 -1.212 1.00 92.44 187 GLU A CA 1
ATOM 1531 C C . GLU A 1 187 ? 6.098 10.260 -2.536 1.00 92.44 187 GLU A C 1
ATOM 1533 O O . GLU A 1 187 ? 4.951 9.851 -2.729 1.00 92.44 187 GLU A O 1
ATOM 1538 N N . TYR A 1 188 ? 6.771 10.921 -3.484 1.00 93.62 188 TYR A N 1
ATOM 1539 C CA . TYR A 1 188 ? 6.200 11.170 -4.805 1.00 93.62 188 TYR A CA 1
ATOM 1540 C C . TYR A 1 188 ? 5.968 9.864 -5.568 1.00 93.62 188 TYR A C 1
ATOM 1542 O O . TYR A 1 188 ? 4.880 9.657 -6.104 1.00 93.62 188 TYR A O 1
ATOM 1550 N N . LEU A 1 189 ? 6.960 8.968 -5.583 1.00 94.56 189 LEU A N 1
ATOM 1551 C CA . LEU A 1 189 ? 6.859 7.660 -6.224 1.00 94.56 189 LEU A CA 1
ATOM 1552 C C . LEU A 1 189 ? 5.754 6.802 -5.589 1.00 94.56 189 LEU A C 1
ATOM 1554 O O . LEU A 1 189 ? 5.017 6.144 -6.316 1.00 94.56 189 LEU A O 1
ATOM 1558 N N . GLU A 1 190 ? 5.600 6.823 -4.263 1.00 92.50 190 GLU A N 1
ATOM 1559 C CA . GLU A 1 190 ? 4.528 6.101 -3.567 1.00 92.50 190 GLU A CA 1
ATOM 1560 C C . GLU A 1 190 ? 3.137 6.645 -3.931 1.00 92.50 190 GLU A C 1
ATOM 1562 O O . GLU A 1 190 ? 2.204 5.868 -4.157 1.00 92.50 190 GLU A O 1
ATOM 1567 N N . ASN A 1 191 ? 3.000 7.970 -4.026 1.00 91.56 191 ASN A N 1
ATOM 1568 C CA . ASN A 1 191 ? 1.726 8.620 -4.322 1.00 91.56 191 ASN A CA 1
ATOM 1569 C C . ASN A 1 191 ? 1.328 8.482 -5.800 1.00 91.56 191 ASN A C 1
ATOM 1571 O O . ASN A 1 191 ? 0.187 8.128 -6.089 1.00 91.56 191 ASN A O 1
ATOM 1575 N N . TRP A 1 192 ? 2.245 8.742 -6.734 1.00 93.81 192 TRP A N 1
ATOM 1576 C CA . TRP A 1 192 ? 1.960 8.785 -8.176 1.00 93.81 192 TRP A CA 1
ATOM 1577 C C . TRP A 1 192 ? 2.284 7.483 -8.916 1.00 93.81 192 TRP A C 1
ATOM 1579 O O . TRP A 1 192 ? 1.856 7.293 -10.052 1.00 93.81 192 TRP A O 1
ATOM 1589 N N . GLY A 1 193 ? 3.068 6.583 -8.321 1.00 94.75 193 GLY A N 1
ATOM 1590 C CA . GLY A 1 193 ? 3.536 5.354 -8.969 1.00 94.75 193 GLY A CA 1
ATOM 1591 C C . GLY A 1 193 ? 4.618 5.565 -10.036 1.00 94.75 193 GLY A C 1
ATOM 1592 O O . GLY A 1 193 ? 5.083 4.590 -10.623 1.00 94.75 193 GLY A O 1
ATOM 1593 N N . ILE A 1 194 ? 5.036 6.810 -10.290 1.00 95.19 194 ILE A N 1
ATOM 1594 C CA . ILE A 1 194 ? 6.077 7.164 -11.259 1.00 95.19 194 ILE A CA 1
ATOM 1595 C C . ILE A 1 194 ? 6.834 8.425 -10.829 1.00 95.19 194 ILE A C 1
ATOM 1597 O O . ILE A 1 194 ? 6.259 9.339 -10.245 1.00 95.19 194 ILE A O 1
ATOM 1601 N N . ALA A 1 195 ? 8.127 8.475 -11.144 1.00 95.38 195 ALA A N 1
ATOM 1602 C CA . ALA A 1 195 ? 8.979 9.650 -10.998 1.00 95.38 195 ALA A CA 1
ATOM 1603 C C . ALA A 1 195 ? 10.122 9.587 -12.022 1.00 95.38 195 ALA A C 1
ATOM 1605 O O . ALA A 1 195 ? 10.560 8.502 -12.409 1.00 95.38 195 ALA A O 1
ATOM 1606 N N . MET A 1 196 ? 10.619 10.745 -12.443 1.00 95.81 196 MET A N 1
ATOM 1607 C CA . MET A 1 196 ? 11.791 10.883 -13.298 1.00 95.81 196 MET A CA 1
ATOM 1608 C C . MET A 1 196 ? 13.003 11.259 -12.449 1.00 95.81 196 MET A C 1
ATOM 1610 O O . MET A 1 196 ? 12.946 12.190 -11.651 1.00 95.81 196 MET A O 1
ATOM 1614 N N . ILE A 1 197 ? 14.124 10.573 -12.651 1.00 96.31 197 ILE A N 1
ATOM 1615 C CA . ILE A 1 197 ? 15.403 10.954 -12.046 1.00 96.31 197 ILE A CA 1
ATOM 1616 C C . ILE A 1 197 ? 16.304 11.489 -13.150 1.00 96.31 197 ILE A C 1
ATOM 1618 O O . ILE A 1 197 ? 16.540 10.812 -14.149 1.00 96.31 197 ILE A O 1
ATOM 1622 N N . VAL A 1 198 ? 16.795 12.714 -12.978 1.00 95.38 198 VAL A N 1
ATOM 1623 C CA . VAL A 1 198 ? 17.548 13.447 -14.004 1.00 95.38 198 VAL A CA 1
ATOM 1624 C C . VAL A 1 198 ? 18.994 13.683 -13.580 1.00 95.38 198 VAL A C 1
ATOM 1626 O O . VAL A 1 198 ? 19.299 13.807 -12.397 1.00 95.38 198 VAL A O 1
ATOM 1629 N N . GLY A 1 199 ? 19.896 13.774 -14.559 1.00 95.50 199 GLY A N 1
ATOM 1630 C CA . GLY A 1 199 ? 21.300 14.128 -14.323 1.00 95.50 199 GLY A CA 1
ATOM 1631 C C . GLY A 1 199 ? 22.222 12.971 -13.929 1.00 95.50 199 GLY A C 1
ATOM 1632 O O . GLY A 1 199 ? 23.385 13.217 -13.640 1.00 95.50 199 GLY A O 1
ATOM 1633 N N . ALA A 1 200 ? 21.750 11.720 -13.947 1.00 96.88 200 ALA A N 1
ATOM 1634 C CA . ALA A 1 200 ? 22.634 10.564 -13.810 1.00 96.88 200 ALA A CA 1
ATOM 1635 C C . ALA A 1 200 ? 23.555 10.435 -15.038 1.00 96.88 200 ALA A C 1
ATOM 1637 O O . ALA A 1 200 ? 23.112 10.603 -16.177 1.00 96.88 200 ALA A O 1
ATOM 1638 N N . GLU A 1 201 ? 24.825 10.091 -14.821 1.00 96.31 201 GLU A N 1
ATOM 1639 C CA . GLU A 1 201 ? 25.756 9.812 -15.921 1.00 96.31 201 GLU A CA 1
ATOM 1640 C C . GLU A 1 201 ? 25.255 8.625 -16.769 1.00 96.31 201 GLU A C 1
ATOM 1642 O O . GLU A 1 201 ? 24.813 7.626 -16.197 1.00 96.31 201 GLU A O 1
ATOM 1647 N N . PRO A 1 202 ? 25.342 8.666 -18.113 1.00 94.31 202 PRO A N 1
ATOM 1648 C CA . PRO A 1 202 ? 24.893 7.582 -18.990 1.00 94.31 202 PRO A CA 1
ATOM 1649 C C . PRO A 1 202 ? 25.914 6.432 -19.009 1.00 94.31 202 PRO A C 1
ATOM 1651 O O . PRO A 1 202 ? 26.550 6.141 -20.020 1.00 94.31 202 PRO A O 1
ATOM 1654 N N . CYS A 1 203 ? 26.121 5.799 -17.858 1.00 91.06 203 CYS A N 1
ATOM 1655 C CA . CYS A 1 203 ? 27.060 4.703 -17.661 1.00 91.06 203 CYS A CA 1
ATOM 1656 C C . CYS A 1 203 ? 26.500 3.662 -16.679 1.00 91.06 203 CYS A C 1
ATOM 1658 O O . CYS A 1 203 ? 25.552 3.923 -15.932 1.00 91.06 203 CYS A O 1
ATOM 1660 N N . ASN A 1 204 ? 27.100 2.471 -16.682 1.00 87.69 204 ASN A N 1
ATOM 1661 C CA . ASN A 1 204 ? 26.721 1.385 -15.781 1.00 87.69 204 ASN A CA 1
ATOM 1662 C C . ASN A 1 204 ? 26.928 1.767 -14.303 1.00 87.69 204 ASN A C 1
ATOM 1664 O O . ASN A 1 204 ? 27.826 2.530 -13.952 1.00 87.69 204 ASN A O 1
ATOM 1668 N N . GLY A 1 205 ? 26.116 1.180 -13.421 1.00 90.00 205 GLY A N 1
ATOM 1669 C CA . GLY A 1 205 ? 26.268 1.289 -11.966 1.00 90.00 205 GLY A CA 1
ATOM 1670 C C . GLY A 1 205 ? 25.440 2.387 -11.291 1.00 90.00 205 GLY A C 1
ATOM 1671 O O . GLY A 1 205 ? 25.286 2.335 -10.071 1.00 90.00 205 GLY A O 1
ATOM 1672 N N . GLN A 1 206 ? 24.841 3.329 -12.031 1.00 94.56 206 GLN A N 1
ATOM 1673 C CA . GLN A 1 206 ? 24.011 4.380 -11.414 1.00 94.56 206 GLN A CA 1
ATOM 1674 C C . GLN A 1 206 ? 22.744 3.806 -10.762 1.00 94.56 206 GLN A C 1
ATOM 1676 O O . GLN A 1 206 ? 22.405 4.186 -9.643 1.00 94.56 206 GLN A O 1
ATOM 1681 N N . LEU A 1 207 ? 22.101 2.816 -11.398 1.00 94.31 207 LEU A N 1
ATOM 1682 C CA . LEU A 1 207 ? 20.955 2.106 -10.815 1.00 94.31 207 LEU A CA 1
ATOM 1683 C C . LEU A 1 207 ? 21.295 1.414 -9.489 1.00 94.31 207 LEU A C 1
ATOM 1685 O O . LEU A 1 207 ? 20.492 1.446 -8.560 1.00 94.31 207 LEU A O 1
ATOM 1689 N N . ARG A 1 208 ? 22.491 0.819 -9.378 1.00 94.56 208 ARG A N 1
ATOM 1690 C CA . ARG A 1 208 ? 22.946 0.165 -8.143 1.00 94.56 208 ARG A CA 1
ATOM 1691 C C . ARG A 1 208 ? 23.140 1.184 -7.022 1.00 94.56 208 ARG A C 1
ATOM 1693 O O . ARG A 1 208 ? 22.592 0.984 -5.946 1.00 94.56 208 ARG A O 1
ATOM 1700 N N . LYS A 1 209 ? 23.826 2.303 -7.297 1.00 96.31 209 LYS A N 1
ATOM 1701 C CA . LYS A 1 209 ? 23.993 3.405 -6.329 1.00 96.31 209 LYS A CA 1
ATOM 1702 C C . LYS A 1 209 ? 22.646 3.905 -5.802 1.00 96.31 209 LYS A C 1
ATOM 1704 O O . LYS A 1 209 ? 22.489 4.098 -4.602 1.00 96.31 209 LYS A O 1
ATOM 1709 N N . LEU A 1 210 ? 21.671 4.091 -6.695 1.00 96.50 210 LEU A N 1
ATOM 1710 C CA . LEU A 1 210 ? 20.328 4.530 -6.324 1.00 96.50 210 LEU A CA 1
ATOM 1711 C C . LEU A 1 210 ? 19.589 3.477 -5.485 1.00 96.50 210 LEU A C 1
ATOM 1713 O O . LEU A 1 210 ? 18.996 3.811 -4.464 1.00 96.50 210 LEU A O 1
ATOM 1717 N N . ALA A 1 211 ? 19.649 2.204 -5.881 1.00 95.38 211 ALA A N 1
ATOM 1718 C CA . ALA A 1 211 ? 19.029 1.115 -5.133 1.00 95.38 211 ALA A CA 1
ATOM 1719 C C . ALA A 1 211 ? 19.615 0.993 -3.720 1.00 95.38 211 ALA A C 1
ATOM 1721 O O . ALA A 1 211 ? 18.866 0.855 -2.760 1.00 95.38 211 ALA A O 1
ATOM 1722 N N . GLU A 1 212 ? 20.940 1.077 -3.589 1.00 95.56 212 GLU A N 1
ATOM 1723 C CA . GLU A 1 212 ? 21.671 0.975 -2.319 1.00 95.56 212 GLU A CA 1
ATOM 1724 C C . GLU A 1 212 ? 21.496 2.214 -1.429 1.00 95.56 212 GLU A C 1
ATOM 1726 O O . GLU A 1 212 ? 21.642 2.128 -0.212 1.00 95.56 212 GLU A O 1
ATOM 1731 N N . ARG A 1 213 ? 21.109 3.360 -2.006 1.00 96.88 213 ARG A N 1
ATOM 1732 C CA . ARG A 1 213 ? 20.711 4.554 -1.246 1.00 96.88 213 ARG A CA 1
ATOM 1733 C C . ARG A 1 213 ? 19.408 4.349 -0.464 1.00 96.88 213 ARG A C 1
ATOM 1735 O O . ARG A 1 213 ? 19.223 4.997 0.568 1.00 96.88 213 ARG A O 1
ATOM 1742 N N . VAL A 1 214 ? 18.525 3.478 -0.959 1.00 95.19 214 VAL A N 1
ATOM 1743 C CA . VAL A 1 214 ? 17.228 3.143 -0.345 1.00 95.19 214 VAL A CA 1
ATOM 1744 C C . VAL A 1 214 ? 17.309 1.833 0.441 1.00 95.19 214 VAL A C 1
ATOM 1746 O O . VAL A 1 214 ? 16.897 1.768 1.596 1.00 95.19 214 VAL A O 1
ATOM 1749 N N . ALA A 1 215 ? 17.800 0.777 -0.207 1.00 93.12 215 ALA A N 1
ATOM 1750 C CA . ALA A 1 215 ? 17.857 -0.586 0.302 1.00 93.12 215 ALA A CA 1
ATOM 1751 C C . ALA A 1 215 ? 18.909 -1.422 -0.460 1.00 93.12 215 ALA A C 1
ATOM 1753 O O . ALA A 1 215 ? 20.102 -1.316 -0.196 1.00 93.12 215 ALA A O 1
ATOM 1754 N N . PHE A 1 216 ? 18.478 -2.293 -1.377 1.00 93.19 216 PHE A N 1
ATOM 1755 C CA . PHE A 1 216 ? 19.334 -3.213 -2.127 1.00 93.19 216 PHE A CA 1
ATOM 1756 C C . PHE A 1 216 ? 18.711 -3.566 -3.483 1.00 93.19 216 PHE A C 1
ATOM 1758 O O . PHE A 1 216 ? 17.496 -3.473 -3.673 1.00 93.19 216 PHE A O 1
ATOM 1765 N N . VAL A 1 217 ? 19.539 -4.027 -4.424 1.00 92.25 217 VAL A N 1
ATOM 1766 C CA . VAL A 1 217 ? 19.071 -4.526 -5.723 1.00 92.25 217 VAL A CA 1
ATOM 1767 C C . VAL A 1 217 ? 18.458 -5.917 -5.558 1.00 92.25 217 VAL A C 1
ATOM 1769 O O . VAL A 1 217 ? 19.066 -6.828 -4.994 1.00 92.25 217 VAL A O 1
ATOM 1772 N N . ARG A 1 218 ? 17.238 -6.111 -6.064 1.00 90.62 218 ARG A N 1
ATOM 1773 C CA . ARG A 1 218 ? 16.562 -7.406 -5.989 1.00 90.62 218 ARG A CA 1
ATOM 1774 C C . ARG A 1 218 ? 17.052 -8.349 -7.089 1.00 90.62 218 ARG A C 1
ATOM 1776 O O . ARG A 1 218 ? 16.712 -8.176 -8.253 1.00 90.62 218 ARG A O 1
ATOM 1783 N N . ARG A 1 219 ? 17.748 -9.419 -6.703 1.00 90.31 219 ARG A N 1
ATOM 1784 C CA . ARG A 1 219 ? 18.161 -10.480 -7.632 1.00 90.31 219 ARG A CA 1
ATOM 1785 C C . ARG A 1 219 ? 16.969 -11.269 -8.190 1.00 90.31 219 ARG A C 1
ATOM 1787 O O . ARG A 1 219 ? 16.091 -11.708 -7.445 1.00 90.31 219 ARG A O 1
ATOM 1794 N N . THR A 1 220 ? 16.983 -11.514 -9.498 1.00 90.25 220 THR A N 1
ATOM 1795 C CA . THR A 1 220 ? 16.026 -12.361 -10.233 1.00 90.25 220 THR A CA 1
ATOM 1796 C C . THR A 1 220 ? 16.765 -13.452 -11.027 1.00 90.25 220 THR A C 1
ATOM 1798 O O . THR A 1 220 ? 17.990 -13.567 -10.931 1.00 90.25 220 THR A O 1
ATOM 1801 N N . HIS A 1 221 ? 16.053 -14.276 -11.809 1.00 86.50 221 HIS A N 1
ATOM 1802 C CA . HIS A 1 221 ? 16.714 -15.198 -12.749 1.00 86.50 221 HIS A CA 1
ATOM 1803 C C . HIS A 1 221 ? 17.393 -14.468 -13.919 1.00 86.50 221 HIS A C 1
ATOM 1805 O O . HIS A 1 221 ? 18.288 -15.052 -14.518 1.00 86.50 221 HIS A O 1
ATOM 1811 N N . TYR A 1 222 ? 17.055 -13.196 -14.169 1.00 84.69 222 TYR A N 1
ATOM 1812 C CA . TYR A 1 222 ? 17.761 -12.310 -15.104 1.00 84.69 222 TYR A CA 1
ATOM 1813 C C . TYR A 1 222 ? 19.004 -11.632 -14.491 1.00 84.69 222 TYR A C 1
ATOM 1815 O O . TYR A 1 222 ? 19.638 -10.812 -15.145 1.00 84.69 222 TYR A O 1
ATOM 1823 N N . GLY A 1 223 ? 19.362 -11.957 -13.241 1.00 85.06 223 GLY A N 1
ATOM 1824 C CA . GLY A 1 223 ? 20.466 -11.326 -12.511 1.00 85.06 223 GLY A CA 1
ATOM 1825 C C . GLY A 1 223 ? 20.004 -10.229 -11.547 1.00 85.06 223 GLY A C 1
ATOM 1826 O O . GLY A 1 223 ? 18.820 -10.133 -11.217 1.00 85.06 223 GLY A O 1
ATOM 1827 N N . GLU A 1 224 ? 20.955 -9.449 -11.025 1.00 84.25 224 GLU A N 1
ATOM 1828 C CA . GLU A 1 224 ? 20.668 -8.247 -10.220 1.00 84.25 224 GLU A CA 1
ATOM 1829 C C . GLU A 1 224 ? 20.364 -7.041 -11.111 1.00 84.25 224 GLU A C 1
ATOM 1831 O O . GLU A 1 224 ? 19.406 -6.315 -10.865 1.00 84.25 224 GLU A O 1
ATOM 1836 N N . LEU A 1 225 ? 21.145 -6.868 -12.176 1.00 84.44 225 LEU A N 1
ATOM 1837 C CA . LEU A 1 225 ? 20.940 -5.869 -13.219 1.00 84.44 225 LEU A CA 1
ATOM 1838 C C . LEU A 1 225 ? 20.860 -6.571 -14.576 1.00 84.44 225 LEU A C 1
ATOM 1840 O O . LEU A 1 225 ? 21.476 -7.619 -14.774 1.00 84.44 225 LEU A O 1
ATOM 1844 N N . PHE A 1 226 ? 20.126 -5.978 -15.514 1.00 79.69 226 PHE A N 1
ATOM 1845 C CA . PHE A 1 226 ? 19.960 -6.500 -16.867 1.00 79.69 226 PHE A CA 1
ATOM 1846 C C . PHE A 1 226 ? 20.082 -5.378 -17.903 1.00 79.69 226 PHE A C 1
ATOM 1848 O O . PHE A 1 226 ? 19.677 -4.244 -17.658 1.00 79.69 226 PHE A O 1
ATOM 1855 N N . SER A 1 227 ? 20.628 -5.707 -19.077 1.00 75.19 227 SER A N 1
ATOM 1856 C CA . SER A 1 227 ? 20.768 -4.767 -20.195 1.00 75.19 227 SER A CA 1
ATOM 1857 C C . SER A 1 227 ? 19.692 -5.007 -21.250 1.00 75.19 227 SER A C 1
ATOM 1859 O O . SER A 1 227 ? 19.648 -6.071 -21.874 1.00 75.19 227 SER A O 1
ATOM 1861 N N . VAL A 1 228 ? 18.847 -4.000 -21.483 1.00 74.94 228 VAL A N 1
ATOM 1862 C CA . VAL A 1 228 ? 17.819 -4.007 -22.532 1.00 74.94 228 VAL A CA 1
ATOM 1863 C C . VAL A 1 228 ? 18.429 -3.464 -23.827 1.00 74.94 228 VAL A C 1
ATOM 1865 O O . VAL A 1 228 ? 18.576 -2.261 -24.010 1.00 74.94 228 VAL A O 1
ATOM 1868 N N . ARG A 1 229 ? 18.842 -4.375 -24.711 1.00 71.56 229 ARG A N 1
ATOM 1869 C CA . ARG A 1 229 ? 19.370 -4.095 -26.056 1.00 71.56 229 ARG A CA 1
ATOM 1870 C C . ARG A 1 229 ? 18.835 -5.135 -27.033 1.00 71.56 229 ARG A C 1
ATOM 1872 O O . ARG A 1 229 ? 18.577 -6.263 -26.613 1.00 71.56 229 ARG A O 1
ATOM 1879 N N . ALA A 1 230 ? 18.714 -4.780 -28.312 1.00 64.31 230 ALA A N 1
ATOM 1880 C CA . ALA A 1 230 ? 18.423 -5.763 -29.352 1.00 64.31 230 ALA A CA 1
ATOM 1881 C C . ALA A 1 230 ? 19.530 -6.837 -29.362 1.00 64.31 230 ALA A C 1
ATOM 1883 O O . ALA A 1 230 ? 20.712 -6.498 -29.448 1.00 64.31 230 ALA A O 1
ATOM 1884 N N . LYS A 1 231 ? 19.157 -8.112 -29.207 1.00 59.06 231 LYS A N 1
ATOM 1885 C CA . LYS A 1 231 ? 20.075 -9.266 -29.226 1.00 59.06 231 LYS A CA 1
ATOM 1886 C C . LYS A 1 231 ? 19.767 -10.142 -30.444 1.00 59.06 231 LYS A C 1
ATOM 1888 O O . LYS A 1 231 ? 18.601 -10.303 -30.786 1.00 59.06 231 LYS A O 1
ATOM 1893 N N . ASP A 1 232 ? 20.793 -10.755 -31.039 1.00 46.66 232 ASP A N 1
ATOM 1894 C CA . ASP A 1 232 ? 20.631 -11.656 -32.197 1.00 46.66 232 ASP A CA 1
ATOM 1895 C C . ASP A 1 232 ? 19.808 -12.922 -31.855 1.00 46.66 232 ASP A C 1
ATOM 1897 O O . ASP A 1 232 ? 19.083 -13.437 -32.702 1.00 46.66 232 ASP A O 1
ATOM 1901 N N . GLU A 1 233 ? 19.859 -13.389 -30.597 1.00 55.81 233 GLU A N 1
ATOM 1902 C CA . GLU A 1 233 ? 19.020 -14.471 -30.050 1.00 55.81 233 GLU A CA 1
ATOM 1903 C C . GLU A 1 233 ? 18.313 -14.015 -28.753 1.00 55.81 233 GLU A C 1
ATOM 1905 O O . GLU A 1 233 ? 18.833 -14.214 -27.647 1.00 55.81 233 GLU A O 1
ATOM 1910 N N . PRO A 1 234 ? 17.141 -13.364 -28.846 1.00 56.97 234 PRO A N 1
ATOM 1911 C CA . PRO A 1 234 ? 16.447 -12.814 -27.687 1.00 56.97 234 PRO A CA 1
ATOM 1912 C C . PRO A 1 234 ? 15.776 -13.925 -26.863 1.00 56.97 234 PRO A C 1
ATOM 1914 O O . PRO A 1 234 ? 14.959 -14.689 -27.370 1.00 56.97 234 PRO A O 1
ATOM 1917 N N . SER A 1 235 ? 16.080 -13.999 -25.564 1.00 58.81 235 SER A N 1
ATOM 1918 C CA . SER A 1 235 ? 15.355 -14.854 -24.606 1.00 58.81 235 SER A CA 1
ATOM 1919 C C . SER A 1 235 ? 14.016 -14.255 -24.160 1.00 58.81 235 SER A C 1
ATOM 1921 O O . SER A 1 235 ? 13.188 -14.966 -23.599 1.00 58.81 235 SER A O 1
ATOM 1923 N N . ASN A 1 236 ? 13.801 -12.961 -24.418 1.00 59.00 236 ASN A N 1
ATOM 1924 C CA . ASN A 1 236 ? 12.626 -12.194 -24.024 1.00 59.00 236 ASN A CA 1
ATOM 1925 C C . ASN A 1 236 ? 12.320 -11.132 -25.098 1.00 59.00 236 ASN A C 1
ATOM 1927 O O . ASN A 1 236 ? 13.240 -10.591 -25.714 1.00 59.00 236 ASN A O 1
ATOM 1931 N N . VAL A 1 237 ? 11.038 -10.806 -25.298 1.00 63.97 237 VAL A N 1
ATOM 1932 C CA . VAL A 1 237 ? 10.572 -9.786 -26.258 1.00 63.97 237 VAL A CA 1
ATOM 1933 C C . VAL A 1 237 ? 11.189 -8.411 -25.973 1.00 63.97 237 VAL A C 1
ATOM 1935 O O . VAL A 1 237 ? 11.437 -7.654 -26.908 1.00 63.97 237 VAL A O 1
ATOM 1938 N N . ALA A 1 238 ? 11.537 -8.117 -24.716 1.00 55.97 238 ALA A N 1
ATOM 1939 C CA . ALA A 1 238 ? 12.258 -6.899 -24.340 1.00 55.97 238 ALA A CA 1
ATOM 1940 C C . ALA A 1 238 ? 13.630 -6.740 -25.036 1.00 55.97 238 ALA A C 1
ATOM 1942 O O . ALA A 1 238 ? 14.147 -5.631 -25.122 1.00 55.97 238 ALA A O 1
ATOM 1943 N N . TYR A 1 239 ? 14.224 -7.820 -25.559 1.00 58.81 239 TYR A N 1
ATOM 1944 C CA . TYR A 1 239 ? 15.497 -7.797 -26.294 1.00 58.81 239 TYR A CA 1
ATOM 1945 C C . TYR A 1 239 ? 15.322 -7.769 -27.821 1.00 58.81 239 TYR A C 1
ATOM 1947 O O . TYR A 1 239 ? 16.250 -8.115 -28.553 1.00 58.81 239 TYR A O 1
ATOM 1955 N N . THR A 1 240 ? 14.141 -7.383 -28.310 1.00 61.50 240 THR A N 1
ATOM 1956 C CA . THR A 1 240 ? 13.843 -7.200 -29.741 1.00 61.50 240 THR A CA 1
ATOM 1957 C C . THR A 1 240 ? 13.701 -5.714 -30.082 1.00 61.50 240 THR A C 1
ATOM 1959 O O . THR A 1 240 ? 13.513 -4.885 -29.196 1.00 61.50 240 THR A O 1
ATOM 1962 N N . SER A 1 241 ? 13.790 -5.357 -31.366 1.00 63.16 241 SER A N 1
ATOM 1963 C CA . SER A 1 241 ? 13.468 -4.001 -31.849 1.00 63.16 241 SER A CA 1
ATOM 1964 C C . SER A 1 241 ? 11.967 -3.775 -32.073 1.00 63.16 241 SER A C 1
ATOM 1966 O O . SER A 1 241 ? 11.571 -2.705 -32.533 1.00 63.16 241 SER A O 1
ATOM 1968 N N . ASP A 1 242 ? 11.137 -4.785 -31.807 1.00 66.31 242 ASP A N 1
ATOM 1969 C CA . ASP A 1 242 ? 9.700 -4.722 -32.032 1.00 66.31 242 ASP A CA 1
ATOM 1970 C C . ASP A 1 242 ? 8.983 -3.976 -30.903 1.00 66.31 242 ASP A C 1
ATOM 1972 O O . ASP A 1 242 ? 9.466 -3.845 -29.777 1.00 66.31 242 ASP A O 1
ATOM 1976 N N . LYS A 1 243 ? 7.779 -3.482 -31.206 1.00 78.38 243 LYS A N 1
ATOM 1977 C CA . LYS A 1 243 ? 6.936 -2.791 -30.230 1.00 78.38 243 LYS A CA 1
ATOM 1978 C C . LYS A 1 243 ? 6.596 -3.720 -29.064 1.00 78.38 243 LYS A C 1
ATOM 1980 O O . LYS A 1 243 ? 5.834 -4.674 -29.222 1.00 78.38 243 LYS A O 1
ATOM 1985 N N . LEU A 1 244 ? 7.056 -3.352 -27.874 1.00 82.44 244 LEU A N 1
ATOM 1986 C CA . LEU A 1 244 ? 6.639 -3.992 -26.636 1.00 82.44 244 LEU A CA 1
ATOM 1987 C C . LEU A 1 244 ? 5.242 -3.489 -26.232 1.00 82.44 244 LEU A C 1
ATOM 1989 O O . LEU A 1 244 ? 4.963 -2.287 -26.234 1.00 82.44 244 LEU A O 1
ATOM 1993 N N . GLN A 1 245 ? 4.328 -4.417 -25.947 1.00 87.06 245 GLN A N 1
ATOM 1994 C CA . GLN A 1 245 ? 2.970 -4.088 -25.499 1.00 87.06 245 GLN A CA 1
ATOM 1995 C C . GLN A 1 245 ? 2.988 -3.570 -24.053 1.00 87.06 245 GLN A C 1
ATOM 1997 O O . GLN A 1 245 ? 3.955 -3.784 -23.330 1.00 87.06 245 GLN A O 1
ATOM 2002 N N . LEU A 1 246 ? 1.920 -2.900 -23.610 1.00 92.12 246 LEU A N 1
ATOM 2003 C CA . LEU A 1 246 ? 1.784 -2.498 -22.204 1.00 92.12 246 LEU A CA 1
ATOM 2004 C C . LEU A 1 246 ? 1.750 -3.742 -21.308 1.00 92.12 246 LEU A C 1
ATOM 2006 O O . LEU A 1 246 ? 0.992 -4.674 -21.573 1.00 92.12 246 LEU A O 1
ATOM 2010 N N . HIS A 1 247 ? 2.571 -3.755 -20.263 1.00 94.06 247 HIS A N 1
ATOM 2011 C CA . HIS A 1 247 ? 2.708 -4.890 -19.354 1.00 94.06 247 HIS A CA 1
ATOM 2012 C C . HIS A 1 247 ? 3.238 -4.439 -17.987 1.00 94.06 247 HIS A C 1
ATOM 2014 O O . HIS A 1 247 ? 3.727 -3.323 -17.828 1.00 94.06 247 HIS A O 1
ATOM 2020 N N . THR A 1 248 ? 3.144 -5.336 -17.006 1.00 93.56 248 THR A N 1
ATOM 2021 C CA . THR A 1 248 ? 3.899 -5.263 -15.749 1.00 93.56 248 THR A CA 1
ATOM 2022 C C . THR A 1 248 ? 4.942 -6.368 -15.745 1.00 93.56 248 THR A C 1
ATOM 2024 O O . THR A 1 248 ? 4.600 -7.506 -16.077 1.00 93.56 248 THR A O 1
ATOM 2027 N N . ASP A 1 249 ? 6.160 -6.072 -15.313 1.00 92.00 249 ASP A N 1
ATOM 2028 C CA . ASP A 1 249 ? 7.255 -7.041 -15.332 1.00 92.00 249 ASP A CA 1
ATOM 2029 C C . ASP A 1 249 ? 7.058 -8.200 -14.351 1.00 92.00 249 ASP A C 1
ATOM 2031 O O . ASP A 1 249 ? 6.455 -8.074 -13.280 1.00 92.00 249 ASP A O 1
ATOM 2035 N N . LEU A 1 250 ? 7.622 -9.347 -14.735 1.00 93.25 250 LEU A N 1
ATOM 2036 C CA . LEU A 1 250 ? 7.696 -10.576 -13.945 1.00 93.25 250 LEU A CA 1
ATOM 2037 C C . LEU A 1 250 ? 6.352 -11.008 -13.325 1.00 93.25 250 LEU A C 1
ATOM 2039 O O . LEU A 1 250 ? 6.292 -11.296 -12.122 1.00 93.25 250 LEU A O 1
ATOM 2043 N N . PRO A 1 251 ? 5.245 -11.092 -14.097 1.00 93.38 251 PRO A N 1
ATOM 2044 C CA . PRO A 1 251 ? 3.947 -11.391 -13.515 1.00 93.38 251 PRO A CA 1
ATOM 2045 C C . PRO A 1 251 ? 3.833 -12.806 -12.921 1.00 93.38 251 PRO A C 1
ATOM 2047 O O . PRO A 1 251 ? 2.930 -13.073 -12.134 1.00 93.38 251 PRO A O 1
ATOM 2050 N N . TYR A 1 252 ? 4.787 -13.668 -13.264 1.00 93.00 252 TYR A N 1
ATOM 2051 C CA . TYR A 1 252 ? 4.983 -15.049 -12.827 1.00 93.00 252 TYR A CA 1
ATOM 2052 C C . TYR A 1 252 ? 5.743 -15.196 -11.496 1.00 93.00 252 TYR A C 1
ATOM 2054 O O . TYR A 1 252 ? 6.088 -16.311 -11.108 1.00 93.00 252 TYR A O 1
ATOM 2062 N N . TYR A 1 253 ? 6.013 -14.100 -10.780 1.00 91.00 253 TYR A N 1
ATOM 2063 C CA . TYR A 1 253 ? 6.473 -14.130 -9.389 1.00 91.00 253 TYR A CA 1
ATOM 2064 C C . TYR A 1 253 ? 5.311 -13.868 -8.429 1.00 91.00 253 TYR A C 1
ATOM 2066 O O . TYR A 1 253 ? 4.579 -12.896 -8.599 1.00 91.00 253 TYR A O 1
ATOM 2074 N N . GLU A 1 254 ? 5.193 -14.685 -7.378 1.00 89.50 254 GLU A N 1
ATOM 2075 C CA . GLU A 1 254 ? 4.236 -14.438 -6.288 1.00 89.50 254 GLU A CA 1
ATOM 2076 C C . GLU A 1 254 ? 4.532 -13.106 -5.596 1.00 89.50 254 GLU A C 1
ATOM 2078 O O . GLU A 1 254 ? 3.684 -12.221 -5.504 1.00 89.50 254 GLU A O 1
ATOM 2083 N N . TYR A 1 255 ? 5.788 -12.927 -5.188 1.00 89.25 255 TYR A N 1
ATOM 2084 C CA . TYR A 1 255 ? 6.282 -11.660 -4.677 1.00 89.25 255 TYR A CA 1
ATOM 2085 C C . TYR A 1 255 ? 6.977 -10.904 -5.810 1.00 89.25 255 TYR A C 1
ATOM 2087 O O . TYR A 1 255 ? 8.177 -11.074 -6.010 1.00 89.25 255 TYR A O 1
ATOM 2095 N N . LYS A 1 256 ? 6.255 -10.097 -6.591 1.00 89.06 256 LYS A N 1
ATOM 2096 C CA . LYS A 1 256 ? 6.839 -9.311 -7.700 1.00 89.06 256 LYS A CA 1
ATOM 2097 C C . LYS A 1 256 ? 7.772 -8.196 -7.191 1.00 89.06 256 LYS A C 1
ATOM 2099 O O . LYS A 1 256 ? 7.617 -7.760 -6.047 1.00 89.06 256 LYS A O 1
ATOM 2104 N N . PRO A 1 257 ? 8.762 -7.728 -7.976 1.00 90.81 257 PRO A N 1
ATOM 2105 C CA . PRO A 1 257 ? 9.467 -6.484 -7.663 1.00 90.81 257 PRO A CA 1
ATOM 2106 C C . PRO A 1 257 ? 8.476 -5.318 -7.555 1.00 90.81 257 PRO A C 1
ATOM 2108 O O . PRO A 1 257 ? 7.594 -5.182 -8.397 1.00 90.81 257 PRO A O 1
ATOM 2111 N N . GLY A 1 258 ? 8.603 -4.502 -6.506 1.00 90.75 258 GLY A N 1
ATOM 2112 C CA . GLY A 1 258 ? 7.682 -3.384 -6.261 1.00 90.75 258 GLY A CA 1
ATOM 2113 C C . GLY A 1 258 ? 7.996 -2.121 -7.067 1.00 90.75 258 GLY A C 1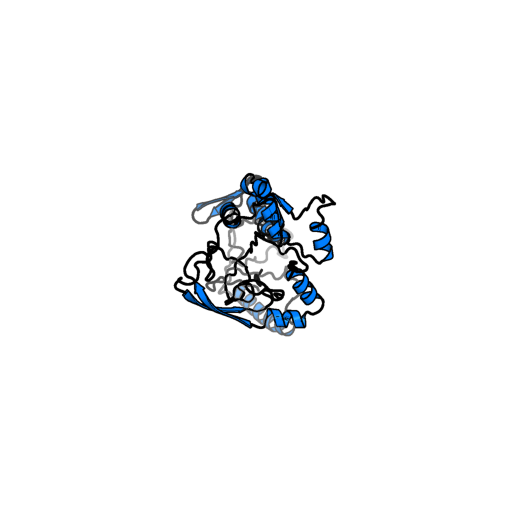
ATOM 2114 O O . GLY A 1 258 ? 7.098 -1.327 -7.316 1.00 90.75 258 GLY A O 1
ATOM 2115 N N . VAL A 1 259 ? 9.255 -1.942 -7.481 1.00 93.88 259 VAL A N 1
ATOM 2116 C CA . VAL A 1 259 ? 9.735 -0.785 -8.249 1.00 93.88 259 VAL A CA 1
ATOM 2117 C C . VAL A 1 259 ? 10.660 -1.283 -9.355 1.00 93.88 259 VAL A C 1
ATOM 2119 O O . VAL A 1 259 ? 11.579 -2.057 -9.084 1.00 93.88 259 VAL A O 1
ATOM 2122 N N . ASN A 1 260 ? 10.429 -0.813 -10.580 1.00 94.00 260 ASN A N 1
ATOM 2123 C CA . ASN A 1 260 ? 11.343 -0.981 -11.707 1.00 94.00 260 ASN A CA 1
ATOM 2124 C C . ASN A 1 260 ? 12.117 0.317 -11.933 1.00 94.00 260 ASN A C 1
ATOM 2126 O O . ASN A 1 260 ? 11.543 1.403 -11.868 1.00 94.00 260 ASN A O 1
ATOM 2130 N N . MET A 1 261 ? 13.412 0.204 -12.222 1.00 94.81 261 MET A N 1
ATOM 2131 C CA . MET A 1 261 ? 14.263 1.345 -12.553 1.00 94.81 261 MET A CA 1
ATOM 2132 C C . MET A 1 261 ? 14.918 1.099 -13.907 1.00 94.81 261 MET A C 1
ATOM 2134 O O . MET A 1 261 ? 15.591 0.088 -14.094 1.00 94.81 261 MET A O 1
ATOM 2138 N N . LEU A 1 262 ? 14.726 2.029 -14.840 1.00 94.19 262 LEU A N 1
ATOM 2139 C CA . LEU A 1 262 ? 15.285 1.965 -16.186 1.00 94.19 262 LEU A CA 1
ATOM 2140 C C . LEU A 1 262 ? 16.150 3.201 -16.419 1.00 94.19 262 LEU A C 1
ATOM 2142 O O . LEU A 1 262 ? 15.669 4.329 -16.337 1.00 94.19 262 LEU A O 1
ATOM 2146 N N . GLN A 1 263 ? 17.430 2.982 -16.707 1.00 94.44 263 GLN A N 1
ATOM 2147 C CA . GLN A 1 263 ? 18.368 4.044 -17.054 1.00 94.44 263 GLN A CA 1
ATOM 2148 C C . GLN A 1 263 ? 18.614 4.027 -18.561 1.00 94.44 263 GLN A C 1
ATOM 2150 O O . GLN A 1 263 ? 19.042 3.018 -19.121 1.00 94.44 263 GLN A O 1
ATOM 2155 N N . CYS A 1 264 ? 18.399 5.165 -19.214 1.00 93.88 264 CYS A N 1
ATOM 2156 C CA . CYS A 1 264 ? 18.793 5.341 -20.605 1.00 93.88 264 CYS A CA 1
ATOM 2157 C C . CYS A 1 264 ? 20.305 5.605 -20.686 1.00 93.88 264 CYS A C 1
ATOM 2159 O O . CYS A 1 264 ? 20.766 6.678 -20.303 1.00 93.88 264 CYS A O 1
ATOM 2161 N N . ILE A 1 265 ? 21.075 4.638 -21.194 1.00 91.50 265 ILE A N 1
ATOM 2162 C CA . ILE A 1 265 ? 22.517 4.801 -21.471 1.00 91.50 265 ILE A CA 1
ATOM 2163 C C . ILE A 1 265 ? 22.725 5.352 -22.888 1.00 91.50 265 ILE A C 1
ATOM 2165 O O . ILE A 1 265 ? 23.480 6.297 -23.092 1.00 91.50 265 ILE A O 1
ATOM 2169 N N . VAL A 1 266 ? 22.024 4.780 -23.871 1.00 89.56 266 VAL A N 1
ATOM 2170 C CA . VAL A 1 266 ? 22.044 5.202 -25.278 1.00 89.56 266 VAL A CA 1
ATOM 2171 C C . VAL A 1 266 ? 20.608 5.229 -25.792 1.00 89.56 266 VAL A C 1
ATOM 2173 O O . VAL A 1 266 ? 19.852 4.301 -25.519 1.00 89.56 266 VAL A O 1
ATOM 2176 N N . GLN A 1 267 ? 20.251 6.270 -26.548 1.00 89.19 267 GLN A N 1
ATOM 2177 C CA . GLN A 1 267 ? 18.954 6.399 -27.215 1.00 89.19 267 GLN A CA 1
ATOM 2178 C C . GLN A 1 267 ? 19.132 6.443 -28.736 1.00 89.19 267 GLN A C 1
ATOM 2180 O O . GLN A 1 267 ? 20.125 6.965 -29.249 1.00 89.19 267 GLN A O 1
ATOM 2185 N N . TRP A 1 268 ? 18.157 5.897 -29.455 1.00 87.56 268 TRP A N 1
ATOM 2186 C CA . TRP A 1 268 ? 18.065 5.967 -30.904 1.00 87.56 268 TRP A CA 1
ATOM 2187 C C . TRP A 1 268 ? 17.868 7.413 -31.381 1.00 87.56 268 TRP A C 1
ATOM 2189 O O . TRP A 1 268 ? 17.059 8.156 -30.836 1.00 87.56 268 TRP A O 1
ATOM 2199 N N . ALA A 1 269 ? 18.617 7.820 -32.410 1.00 86.50 269 ALA A N 1
ATOM 2200 C CA . ALA A 1 269 ? 18.565 9.188 -32.937 1.00 86.50 269 ALA A CA 1
ATOM 2201 C C . ALA A 1 269 ? 17.464 9.410 -33.993 1.00 86.50 269 ALA A C 1
ATOM 2203 O O . ALA A 1 269 ? 17.188 10.551 -34.359 1.00 86.50 269 ALA A O 1
ATOM 2204 N N . GLY A 1 270 ? 16.884 8.336 -34.538 1.00 88.31 270 GLY A N 1
ATOM 2205 C CA . GLY A 1 270 ? 15.790 8.406 -35.509 1.00 88.31 270 GLY A CA 1
ATOM 2206 C C . GLY A 1 270 ? 14.406 8.394 -34.844 1.00 88.31 270 GLY A C 1
ATOM 2207 O O . GLY A 1 270 ? 14.310 8.468 -33.623 1.00 88.31 270 GLY A O 1
ATOM 2208 N N . PRO A 1 271 ? 13.319 8.283 -35.629 1.00 83.94 271 PRO A N 1
ATOM 2209 C CA . PRO A 1 271 ? 11.968 8.174 -35.079 1.00 83.94 271 PRO A CA 1
ATOM 2210 C C . PRO A 1 271 ? 11.768 6.838 -34.347 1.00 83.94 271 PRO A C 1
ATOM 2212 O O . PRO A 1 271 ? 12.320 5.818 -34.774 1.00 83.94 271 PRO A O 1
ATOM 2215 N N . GLY A 1 272 ? 10.932 6.834 -33.306 1.00 85.44 272 GLY A N 1
ATOM 2216 C CA . GLY A 1 272 ? 10.649 5.655 -32.488 1.00 85.44 272 GLY A CA 1
ATOM 2217 C C . GLY A 1 272 ? 11.451 5.605 -31.181 1.00 85.44 272 GLY A C 1
ATOM 2218 O O . GLY A 1 272 ? 12.363 6.397 -30.957 1.00 85.44 272 GLY A O 1
ATOM 2219 N N . GLY A 1 273 ? 11.139 4.623 -30.331 1.00 83.12 273 GLY A N 1
ATOM 2220 C CA . GLY A 1 273 ? 11.806 4.427 -29.035 1.00 83.12 273 GLY A CA 1
ATOM 2221 C C . GLY A 1 273 ? 11.184 5.225 -27.885 1.00 83.12 273 GLY A C 1
ATOM 2222 O O . GLY A 1 273 ? 11.774 5.324 -26.808 1.00 83.12 273 GLY A O 1
ATOM 2223 N N . GLU A 1 274 ? 9.999 5.799 -28.100 1.00 90.12 274 GLU A N 1
ATOM 2224 C CA . GLU A 1 274 ? 9.226 6.478 -27.070 1.00 90.12 274 GLU A CA 1
ATOM 2225 C C . GLU A 1 274 ? 8.699 5.483 -26.027 1.00 90.12 274 GLU A C 1
ATOM 2227 O O . GLU A 1 274 ? 8.263 4.373 -26.341 1.00 90.12 274 GLU A O 1
ATOM 2232 N N . ASN A 1 275 ? 8.696 5.903 -24.762 1.00 91.06 275 ASN A N 1
ATOM 2233 C CA . ASN A 1 275 ? 8.104 5.121 -23.684 1.00 91.06 275 ASN A CA 1
ATOM 2234 C C . ASN A 1 275 ? 6.585 5.319 -23.667 1.00 91.06 275 ASN A C 1
ATOM 2236 O O . ASN A 1 275 ? 6.100 6.450 -23.709 1.00 91.06 275 ASN A O 1
ATOM 2240 N N . HIS A 1 276 ? 5.831 4.227 -23.549 1.00 92.88 276 HIS A N 1
ATOM 2241 C CA . HIS A 1 276 ? 4.392 4.273 -23.292 1.00 92.88 276 HIS A CA 1
ATOM 2242 C C . HIS A 1 276 ? 4.119 3.968 -21.821 1.00 92.88 276 HIS A C 1
ATOM 2244 O O . HIS A 1 276 ? 4.557 2.941 -21.308 1.00 92.88 276 HIS A O 1
ATOM 2250 N N . LEU A 1 277 ? 3.373 4.850 -21.159 1.00 94.44 277 LEU A N 1
ATOM 2251 C CA . LEU A 1 277 ? 3.084 4.778 -19.729 1.00 94.44 277 LEU A CA 1
ATOM 2252 C C . LEU A 1 277 ? 1.577 4.901 -19.505 1.00 94.44 277 LEU A C 1
ATOM 2254 O O . LEU A 1 277 ? 0.923 5.739 -20.123 1.00 94.44 277 LEU A O 1
ATOM 2258 N N . VAL A 1 278 ? 1.035 4.056 -18.628 1.00 96.50 278 VAL A N 1
ATOM 2259 C CA . VAL A 1 278 ? -0.387 4.040 -18.265 1.00 96.50 278 VAL A CA 1
ATOM 2260 C C . VAL A 1 278 ? -0.521 3.720 -16.783 1.00 96.50 278 VAL A C 1
ATOM 2262 O O . VAL A 1 278 ? 0.034 2.723 -16.315 1.00 96.50 278 VAL A O 1
ATOM 2265 N N . ASP A 1 279 ? -1.320 4.508 -16.065 1.00 97.06 279 ASP A N 1
ATOM 2266 C CA . ASP A 1 279 ? -1.777 4.140 -14.730 1.00 97.06 279 ASP A CA 1
ATOM 2267 C C . ASP A 1 279 ? -2.830 3.033 -14.822 1.00 97.06 279 ASP A C 1
ATOM 2269 O O . ASP A 1 279 ? -4.015 3.253 -15.089 1.00 97.06 279 ASP A O 1
ATOM 2273 N N . SER A 1 280 ? -2.389 1.801 -14.587 1.00 96.12 280 SER A N 1
ATOM 2274 C CA . SER A 1 280 ? -3.285 0.645 -14.608 1.00 96.12 280 SER A CA 1
ATOM 2275 C C . SER A 1 280 ? -4.303 0.669 -13.461 1.00 96.12 280 SER A C 1
ATOM 2277 O O . SER A 1 280 ? -5.335 0.007 -13.564 1.00 96.12 280 SER A O 1
ATOM 2279 N N . PHE A 1 281 ? -4.063 1.430 -12.385 1.00 95.81 281 PHE A N 1
ATOM 2280 C CA . PHE A 1 281 ? -5.020 1.569 -11.287 1.00 95.81 281 PHE A CA 1
ATOM 2281 C C . PHE A 1 281 ? -6.142 2.530 -11.673 1.00 95.81 281 PHE A C 1
ATOM 2283 O O . PHE A 1 281 ? -7.300 2.220 -11.402 1.00 95.81 281 PHE A O 1
ATOM 2290 N N . ALA A 1 282 ? -5.833 3.629 -12.368 1.00 96.75 282 ALA A N 1
ATOM 2291 C CA . ALA A 1 282 ? -6.848 4.513 -12.941 1.00 96.75 282 ALA A CA 1
ATOM 2292 C C . ALA A 1 282 ? -7.757 3.757 -13.927 1.00 96.75 282 ALA A C 1
ATOM 2294 O O . ALA A 1 282 ? -8.981 3.860 -13.847 1.00 96.75 282 ALA A O 1
ATOM 2295 N N . VAL A 1 283 ? -7.173 2.922 -14.799 1.00 97.06 283 VAL A N 1
ATOM 2296 C CA . VAL A 1 283 ? -7.940 2.072 -15.729 1.00 97.06 283 VAL A CA 1
ATOM 2297 C C . VAL A 1 283 ? -8.811 1.061 -14.982 1.00 97.06 283 VAL A C 1
ATOM 2299 O O . VAL A 1 283 ? -9.993 0.918 -15.290 1.00 97.06 283 VAL A O 1
ATOM 2302 N N . ALA A 1 284 ? -8.255 0.368 -13.985 1.00 96.69 284 ALA A N 1
ATOM 2303 C CA . ALA A 1 284 ? -9.004 -0.603 -13.193 1.00 96.69 284 ALA A CA 1
ATOM 2304 C C . ALA A 1 284 ? -10.149 0.054 -12.405 1.00 96.69 284 ALA A C 1
ATOM 2306 O O . ALA A 1 284 ? -11.227 -0.526 -12.299 1.00 96.69 284 ALA A O 1
ATOM 2307 N N . GLU A 1 285 ? -9.942 1.261 -11.880 1.00 96.00 285 GLU A N 1
ATOM 2308 C CA . GLU A 1 285 ? -10.964 2.028 -11.170 1.00 96.00 285 GLU A CA 1
ATOM 2309 C C . GLU A 1 285 ? -12.088 2.482 -12.109 1.00 96.00 285 GLU A C 1
ATOM 2311 O O . GLU A 1 285 ? -13.261 2.311 -11.776 1.00 96.00 285 GLU A O 1
ATOM 2316 N N . LEU A 1 286 ? -11.755 2.957 -13.314 1.00 96.31 286 LEU A N 1
ATOM 2317 C CA . LEU A 1 286 ? -12.744 3.255 -14.352 1.00 96.31 286 LEU A CA 1
ATOM 2318 C C . LEU A 1 286 ? -13.560 2.004 -14.705 1.00 96.31 286 LEU A C 1
ATOM 2320 O O . LEU A 1 286 ? -14.788 2.045 -14.702 1.00 96.31 286 LEU A O 1
ATOM 2324 N N . MET A 1 287 ? -12.898 0.860 -14.924 1.00 97.06 287 MET A N 1
ATOM 2325 C CA . MET A 1 287 ? -13.586 -0.415 -15.156 1.00 97.06 287 MET A CA 1
ATOM 2326 C C . MET A 1 287 ? -14.491 -0.793 -13.984 1.00 97.06 287 MET A C 1
ATOM 2328 O O . MET A 1 287 ? -15.607 -1.246 -14.197 1.00 97.06 287 MET A O 1
ATOM 2332 N N . ARG A 1 288 ? -14.052 -0.595 -12.740 1.00 95.88 288 ARG A N 1
ATOM 2333 C CA . ARG A 1 288 ? -14.862 -0.891 -11.554 1.00 95.88 288 ARG A CA 1
ATOM 2334 C C . ARG A 1 288 ? -16.142 -0.054 -11.504 1.00 95.88 288 ARG A C 1
ATOM 2336 O O . ARG A 1 288 ? -17.167 -0.554 -11.043 1.00 95.88 288 ARG A O 1
ATOM 2343 N N . GLN A 1 289 ? -16.078 1.200 -11.945 1.00 95.69 289 GLN A N 1
ATOM 2344 C CA . GLN A 1 289 ? -17.206 2.132 -11.936 1.00 95.69 289 GLN A CA 1
ATOM 2345 C C . GLN A 1 289 ? -18.148 1.924 -13.131 1.00 95.69 289 GLN A C 1
ATOM 2347 O O . GLN A 1 289 ? -19.363 1.862 -12.946 1.00 95.69 289 GLN A O 1
ATOM 2352 N N . GLU A 1 290 ? -17.603 1.790 -14.341 1.00 98.00 290 GLU A N 1
ATOM 2353 C CA . GLU A 1 290 ? -18.377 1.791 -15.593 1.00 98.00 290 GLU A CA 1
ATOM 2354 C C . GLU A 1 290 ? -18.654 0.383 -16.146 1.00 98.00 290 GLU A C 1
ATOM 2356 O O . GLU A 1 290 ? -19.667 0.156 -16.809 1.00 98.00 290 GLU A O 1
ATOM 2361 N N . HIS A 1 291 ? -17.792 -0.586 -15.830 1.00 97.56 291 HIS A N 1
ATOM 2362 C CA . HIS A 1 291 ? -17.817 -1.963 -16.341 1.00 97.56 291 HIS A CA 1
ATOM 2363 C C . HIS A 1 291 ? -17.636 -3.005 -15.211 1.00 97.56 291 HIS A C 1
ATOM 2365 O O . HIS A 1 291 ? -16.722 -3.838 -15.250 1.00 97.56 291 HIS A O 1
ATOM 2371 N N . PRO A 1 292 ? -18.479 -2.977 -14.156 1.00 96.62 292 PRO A N 1
ATOM 2372 C CA . PRO A 1 292 ? -18.243 -3.748 -12.933 1.00 96.62 292 PRO A CA 1
ATOM 2373 C C . PRO A 1 292 ? -18.235 -5.268 -13.152 1.00 96.62 292 PRO A C 1
ATOM 2375 O O . PRO A 1 292 ? -17.568 -5.985 -12.408 1.00 96.62 292 PRO A O 1
ATOM 2378 N N . LYS A 1 293 ? -18.944 -5.770 -14.173 1.00 97.62 293 LYS A N 1
ATOM 2379 C CA . LYS A 1 293 ? -18.968 -7.204 -14.507 1.00 97.62 293 LYS A CA 1
ATOM 2380 C C . LYS A 1 293 ? -17.628 -7.657 -15.080 1.00 97.62 293 LYS A C 1
ATOM 2382 O O . LYS A 1 293 ? -17.094 -8.682 -14.671 1.00 97.62 293 LYS A O 1
ATOM 2387 N N . GLU A 1 294 ? -17.071 -6.888 -16.006 1.00 98.00 294 GLU A N 1
ATOM 2388 C CA . GLU A 1 294 ? -15.769 -7.138 -16.616 1.00 98.00 294 GLU A CA 1
ATOM 2389 C C . GLU A 1 294 ? -14.650 -7.004 -15.574 1.00 98.00 294 GLU A C 1
ATOM 2391 O O . GLU A 1 294 ? -13.765 -7.858 -15.505 1.00 98.00 294 GLU A O 1
ATOM 2396 N N . TYR A 1 295 ? -14.733 -5.992 -14.703 1.00 96.38 295 TYR A N 1
ATOM 2397 C CA . TYR A 1 295 ? -13.838 -5.848 -13.553 1.00 96.38 295 TYR A CA 1
ATOM 2398 C C . TYR A 1 295 ? -13.881 -7.078 -12.631 1.00 96.38 295 TYR A C 1
ATOM 2400 O O . TYR A 1 295 ? -12.841 -7.595 -12.215 1.00 96.38 295 TYR A O 1
ATOM 2408 N N . GLU A 1 296 ? -15.077 -7.587 -12.318 1.00 95.94 296 GLU A N 1
ATOM 2409 C CA . GLU A 1 296 ? -15.248 -8.785 -11.491 1.00 95.94 296 GLU A CA 1
ATOM 2410 C C . GLU A 1 296 ? -14.622 -10.026 -12.144 1.00 95.94 296 GLU A C 1
ATOM 2412 O O . GLU A 1 296 ? -13.922 -10.788 -11.475 1.00 95.94 296 GLU A O 1
ATOM 2417 N N . ILE A 1 297 ? -14.798 -10.205 -13.457 1.00 97.12 297 ILE A N 1
ATOM 2418 C CA . ILE A 1 297 ? -14.171 -11.306 -14.200 1.00 97.12 297 ILE A CA 1
ATOM 2419 C C . ILE A 1 297 ? -12.646 -11.226 -14.084 1.00 97.12 297 ILE A C 1
ATOM 2421 O O . ILE A 1 297 ? -12.016 -12.218 -13.714 1.00 97.12 297 ILE A O 1
ATOM 2425 N N . LEU A 1 298 ? -12.048 -10.059 -14.346 1.00 96.88 298 LEU A N 1
ATOM 2426 C CA . LEU A 1 298 ? -10.591 -9.881 -14.305 1.00 96.88 298 LEU A CA 1
ATOM 2427 C C . LEU A 1 298 ? -9.996 -9.970 -12.898 1.00 96.88 298 LEU A C 1
ATOM 2429 O O . LEU A 1 298 ? -8.807 -10.267 -12.763 1.00 96.88 298 LEU A O 1
ATOM 2433 N N . SER A 1 299 ? -10.800 -9.717 -11.866 1.00 95.31 299 SER A N 1
ATOM 2434 C CA . SER A 1 299 ? -10.356 -9.764 -10.473 1.00 95.31 299 SER A CA 1
ATOM 2435 C C . SER A 1 299 ? -10.565 -11.113 -9.784 1.00 95.31 299 SER A C 1
ATOM 2437 O O . SER A 1 299 ? -9.888 -11.408 -8.801 1.00 95.31 299 SER A O 1
ATOM 2439 N N . LYS A 1 300 ? -11.459 -11.963 -10.306 1.00 94.56 300 LYS A N 1
ATOM 2440 C CA . LYS A 1 300 ? -11.741 -13.297 -9.746 1.00 94.56 300 LYS A CA 1
ATOM 2441 C C . LYS A 1 300 ? -11.195 -14.454 -10.577 1.00 94.56 300 LYS A C 1
ATOM 2443 O O . LYS A 1 300 ? -10.986 -15.538 -10.034 1.00 94.56 300 LYS A O 1
ATOM 2448 N N . THR A 1 301 ? -10.979 -14.258 -11.875 1.00 96.50 301 THR A N 1
ATOM 2449 C CA . THR A 1 301 ? -10.479 -15.324 -12.752 1.00 96.50 301 THR A CA 1
ATOM 2450 C C . THR A 1 301 ? -8.980 -15.483 -12.566 1.00 96.50 301 THR A C 1
ATOM 2452 O O . THR A 1 301 ? -8.213 -14.597 -12.925 1.00 96.50 301 THR A O 1
ATOM 2455 N N . ILE A 1 302 ? -8.561 -16.622 -12.020 1.00 95.94 302 ILE A N 1
ATOM 2456 C CA . ILE A 1 302 ? -7.146 -16.962 -11.870 1.00 95.94 302 ILE A CA 1
ATOM 2457 C C . ILE A 1 302 ? -6.536 -17.262 -13.244 1.00 95.94 302 ILE A C 1
ATOM 2459 O O . ILE A 1 302 ? -7.059 -18.095 -13.984 1.00 95.94 302 ILE A O 1
ATOM 2463 N N . VAL A 1 303 ? -5.420 -16.602 -13.554 1.00 95.62 303 VAL A N 1
ATOM 2464 C CA . VAL A 1 303 ? -4.625 -16.807 -14.770 1.00 95.62 303 VAL A CA 1
ATOM 2465 C C . VAL A 1 303 ? -3.262 -17.385 -14.391 1.00 95.62 303 VAL A C 1
ATOM 2467 O O . VAL A 1 303 ? -2.677 -16.993 -13.378 1.00 95.62 303 VAL A O 1
ATOM 2470 N N . ASP A 1 304 ? -2.753 -18.306 -15.210 1.00 95.12 304 ASP A N 1
ATOM 2471 C CA . ASP A 1 304 ? -1.401 -18.851 -15.082 1.00 95.12 304 ASP A CA 1
ATOM 2472 C C . ASP A 1 304 ? -0.415 -17.932 -15.821 1.00 95.12 304 ASP A C 1
ATOM 2474 O O . ASP A 1 304 ? -0.426 -17.834 -17.048 1.00 95.12 304 ASP A O 1
ATOM 2478 N N . TRP A 1 305 ? 0.452 -17.260 -15.065 1.00 95.06 305 TRP A N 1
ATOM 2479 C CA . TRP A 1 305 ? 1.570 -16.475 -15.583 1.00 95.06 305 TRP A CA 1
ATOM 2480 C C . TRP A 1 305 ? 2.810 -17.359 -15.606 1.00 95.06 305 TRP A C 1
ATOM 2482 O O . TRP A 1 305 ? 3.175 -17.919 -14.570 1.00 95.06 305 TRP A O 1
ATOM 2492 N N . VAL A 1 306 ? 3.460 -17.487 -16.764 1.00 93.56 306 VAL A N 1
ATOM 2493 C CA . VAL A 1 306 ? 4.544 -18.458 -16.971 1.00 93.56 306 VAL A CA 1
ATOM 2494 C C . VAL A 1 306 ? 5.736 -17.808 -17.661 1.00 93.56 306 VAL A C 1
ATOM 2496 O O . VAL A 1 306 ? 5.561 -17.087 -18.639 1.00 93.56 306 VAL A O 1
ATOM 2499 N N . ASP A 1 307 ? 6.938 -18.126 -17.182 1.00 92.25 307 ASP A N 1
ATOM 2500 C CA . ASP A 1 307 ? 8.194 -17.863 -17.884 1.00 92.25 307 ASP A CA 1
ATOM 2501 C C . ASP A 1 307 ? 9.138 -19.066 -17.758 1.00 92.25 307 ASP A C 1
ATOM 2503 O O . ASP A 1 307 ? 9.377 -19.593 -16.664 1.00 92.25 307 ASP A O 1
ATOM 2507 N N . ILE A 1 308 ? 9.629 -19.548 -18.899 1.00 90.00 308 ILE A N 1
ATOM 2508 C CA . ILE A 1 308 ? 10.462 -20.747 -19.009 1.00 90.00 308 ILE A CA 1
ATOM 2509 C C . ILE A 1 308 ? 11.562 -20.452 -20.019 1.00 90.00 308 ILE A C 1
ATOM 2511 O O . ILE A 1 308 ? 11.293 -20.242 -21.200 1.00 90.00 308 ILE A O 1
ATOM 2515 N N . GLY A 1 309 ? 12.812 -20.509 -19.573 1.00 88.31 309 GLY A N 1
ATOM 2516 C CA . GLY A 1 309 ? 13.938 -20.148 -20.422 1.00 88.31 309 GLY A CA 1
ATOM 2517 C C . GLY A 1 309 ? 15.293 -20.542 -19.851 1.00 88.31 309 GLY A C 1
ATOM 2518 O O . GLY A 1 309 ? 15.410 -21.367 -18.939 1.00 88.31 309 GLY A O 1
ATOM 2519 N N . LYS A 1 310 ? 16.344 -19.964 -20.438 1.00 84.25 310 LYS A N 1
ATOM 2520 C CA . LYS A 1 310 ? 17.738 -20.120 -20.007 1.00 84.25 310 LYS A CA 1
ATOM 2521 C C . LYS A 1 310 ? 18.456 -18.775 -20.075 1.00 84.25 310 LYS A C 1
ATOM 2523 O O . LYS A 1 310 ? 18.580 -18.221 -21.165 1.00 84.25 310 LYS A O 1
ATOM 2528 N N . GLU A 1 311 ? 19.016 -18.317 -18.963 1.00 81.81 311 GLU A N 1
ATOM 2529 C CA . GLU A 1 311 ? 19.832 -17.093 -18.905 1.00 81.81 311 GLU A CA 1
ATOM 2530 C C . GLU A 1 311 ? 21.312 -17.418 -18.647 1.00 81.81 311 GLU A C 1
ATOM 2532 O O . GLU A 1 311 ? 21.599 -18.433 -18.003 1.00 81.81 311 GLU A O 1
ATOM 2537 N N . PRO A 1 312 ? 22.267 -16.614 -19.152 1.00 74.94 312 PRO A N 1
ATOM 2538 C CA . PRO A 1 312 ? 23.683 -16.736 -18.809 1.00 74.94 312 PRO A CA 1
ATOM 2539 C C . PRO A 1 312 ? 23.932 -16.620 -17.298 1.00 74.94 312 PRO A C 1
ATOM 2541 O O . PRO A 1 312 ? 23.236 -15.908 -16.579 1.00 74.94 312 PRO A O 1
ATOM 2544 N N . VAL A 1 313 ? 24.947 -17.326 -16.805 1.00 67.12 313 VAL A N 1
ATOM 2545 C CA . VAL A 1 313 ? 25.414 -17.244 -15.420 1.00 67.12 313 VAL A CA 1
ATOM 2546 C C . VAL A 1 313 ? 26.435 -16.108 -15.307 1.00 67.12 313 VAL A C 1
ATOM 2548 O O . VAL A 1 313 ? 27.541 -16.214 -15.832 1.00 67.12 313 VAL A O 1
ATOM 2551 N N . GLY A 1 314 ? 26.069 -15.042 -14.592 1.00 63.31 314 GLY A N 1
ATOM 2552 C CA . GLY A 1 314 ? 26.901 -13.851 -14.372 1.00 63.31 314 GLY A CA 1
ATOM 2553 C C . GLY A 1 314 ? 26.084 -12.562 -14.497 1.00 63.31 314 GLY A C 1
ATOM 2554 O O . GLY A 1 314 ? 24.918 -12.617 -14.876 1.00 63.31 314 GLY A O 1
ATOM 2555 N N . GLU A 1 315 ? 26.665 -11.413 -14.149 1.00 60.38 315 GLU A N 1
ATOM 2556 C CA . GLU A 1 315 ? 26.072 -10.110 -14.492 1.00 60.38 315 GLU A CA 1
ATOM 2557 C C . GLU A 1 315 ? 26.435 -9.743 -15.940 1.00 60.38 315 GLU A C 1
ATOM 2559 O O . GLU A 1 315 ? 27.568 -9.975 -16.367 1.00 60.38 315 GLU A O 1
ATOM 2564 N N . ASP A 1 316 ? 25.485 -9.178 -16.697 1.00 62.59 316 ASP A N 1
ATOM 2565 C CA . ASP A 1 316 ? 25.765 -8.592 -18.016 1.00 62.59 316 ASP A CA 1
ATOM 2566 C C . ASP A 1 316 ? 26.508 -7.264 -17.802 1.00 62.59 316 ASP A C 1
ATOM 2568 O O . ASP A 1 316 ? 25.896 -6.221 -17.573 1.00 62.59 316 ASP A O 1
ATOM 2572 N N . ASP A 1 317 ? 27.840 -7.316 -17.841 1.00 56.88 317 ASP A N 1
ATOM 2573 C CA . ASP A 1 317 ? 28.731 -6.157 -17.702 1.00 56.88 317 ASP A CA 1
ATOM 2574 C C . ASP A 1 317 ? 28.793 -5.281 -18.970 1.00 56.88 317 ASP A C 1
ATOM 2576 O O . ASP A 1 317 ? 29.537 -4.298 -19.026 1.00 56.88 317 ASP A O 1
ATOM 2580 N N . GLY A 1 318 ? 28.007 -5.618 -19.999 1.00 52.91 318 GLY A N 1
ATOM 2581 C CA . GLY A 1 318 ? 27.991 -4.931 -21.285 1.00 52.91 318 GLY A CA 1
ATOM 2582 C C . GLY A 1 318 ? 29.103 -5.369 -22.242 1.00 52.91 318 GLY A C 1
ATOM 2583 O O . GLY A 1 318 ? 29.090 -4.943 -23.401 1.00 52.91 318 GLY A O 1
ATOM 2584 N N . SER A 1 319 ? 30.026 -6.247 -21.830 1.00 52.53 319 SER A N 1
ATOM 2585 C CA . SER A 1 319 ? 31.055 -6.797 -22.713 1.00 52.53 319 SER A CA 1
ATOM 2586 C C . SER A 1 319 ? 30.456 -7.807 -23.706 1.00 52.53 319 SER A C 1
ATOM 2588 O O . SER A 1 319 ? 29.559 -8.588 -23.400 1.00 52.53 319 SER A O 1
ATOM 2590 N N . VAL A 1 320 ? 30.952 -7.810 -24.947 1.00 45.25 320 VAL A N 1
ATOM 2591 C CA . VAL A 1 320 ? 30.438 -8.636 -26.066 1.00 45.25 320 VAL A CA 1
ATOM 2592 C C . VAL A 1 320 ? 30.790 -10.135 -25.906 1.00 45.25 320 VAL A C 1
ATOM 2594 O O . VAL A 1 320 ? 30.565 -10.947 -26.797 1.00 45.25 320 VAL A O 1
ATOM 2597 N N . SER A 1 321 ? 31.334 -10.557 -24.760 1.00 44.78 321 SER A N 1
ATOM 2598 C CA . SER A 1 321 ? 31.867 -11.914 -24.561 1.00 44.78 321 SER A CA 1
ATOM 2599 C C . SER A 1 321 ? 30.848 -12.949 -24.048 1.00 44.78 321 SER A C 1
ATOM 2601 O O . SER A 1 321 ? 31.226 -13.976 -23.488 1.00 44.78 321 SER A O 1
ATOM 2603 N N . ALA A 1 322 ? 29.550 -12.749 -24.295 1.00 48.97 322 ALA A N 1
ATOM 2604 C CA . ALA A 1 322 ? 28.483 -13.657 -23.846 1.00 48.97 322 ALA A CA 1
ATOM 2605 C C . ALA A 1 322 ? 28.524 -15.069 -24.482 1.00 48.97 322 ALA A C 1
ATOM 2607 O O . ALA A 1 322 ? 27.830 -15.979 -24.034 1.00 48.97 322 ALA A O 1
ATOM 2608 N N . VAL A 1 323 ? 29.357 -15.294 -25.505 1.00 47.88 323 VAL A N 1
ATOM 2609 C CA . VAL A 1 323 ? 29.351 -16.524 -26.325 1.00 47.88 323 VAL A CA 1
ATOM 2610 C C . VAL A 1 323 ? 29.867 -17.773 -25.573 1.00 47.88 323 VAL A C 1
ATOM 2612 O O . VAL A 1 323 ? 29.727 -18.889 -26.068 1.00 47.88 323 VAL A O 1
ATOM 2615 N N . LYS A 1 324 ? 30.434 -17.639 -24.361 1.00 50.25 324 LYS A N 1
ATOM 2616 C CA . LYS A 1 324 ? 30.951 -18.777 -23.561 1.00 50.25 324 LYS A CA 1
ATOM 2617 C C . LYS A 1 324 ? 30.456 -18.849 -22.109 1.00 50.25 324 LYS A C 1
ATOM 2619 O O . LYS A 1 324 ? 31.060 -19.564 -21.311 1.00 50.25 324 LYS A O 1
ATOM 2624 N N . GLN A 1 325 ? 29.390 -18.144 -21.738 1.00 62.28 325 GLN A N 1
ATOM 2625 C CA . GLN A 1 325 ? 28.832 -18.280 -20.388 1.00 62.28 325 GLN A CA 1
ATOM 2626 C C . GLN A 1 325 ? 27.911 -19.502 -20.289 1.00 62.28 325 GLN A C 1
ATOM 2628 O O . GLN A 1 325 ? 27.043 -19.726 -21.135 1.00 62.28 325 GLN A O 1
ATOM 2633 N N . GLU A 1 326 ? 28.106 -20.300 -19.236 1.00 73.31 326 GLU A N 1
ATOM 2634 C CA . GLU A 1 326 ? 27.164 -21.344 -18.829 1.00 73.31 326 GLU A CA 1
ATOM 2635 C C . GLU A 1 326 ? 25.768 -20.723 -18.676 1.00 73.31 326 GLU A C 1
ATOM 2637 O O . GLU A 1 326 ? 25.648 -19.626 -18.138 1.00 73.31 326 GLU A O 1
ATOM 2642 N N . ARG A 1 327 ? 24.711 -21.379 -19.170 1.00 78.75 327 ARG A N 1
ATOM 2643 C CA . ARG A 1 327 ? 23.334 -20.866 -19.074 1.00 78.75 327 ARG A CA 1
ATOM 2644 C C . ARG A 1 327 ? 22.531 -21.690 -18.079 1.00 78.75 327 ARG A C 1
ATOM 2646 O O . ARG A 1 327 ? 22.418 -22.907 -18.234 1.00 78.75 327 ARG A O 1
ATOM 2653 N N . LYS A 1 328 ? 21.919 -21.034 -17.095 1.00 81.31 328 LYS A N 1
ATOM 2654 C CA . LYS A 1 328 ? 21.056 -21.672 -16.102 1.00 81.31 328 LYS A CA 1
ATOM 2655 C C . LYS A 1 328 ? 19.608 -21.654 -16.580 1.00 81.31 328 LYS A C 1
ATOM 2657 O O . LYS A 1 328 ? 19.070 -20.608 -16.935 1.00 81.31 328 LYS A O 1
ATOM 2662 N N . ALA A 1 329 ? 18.978 -22.826 -16.586 1.00 87.06 329 ALA A N 1
ATOM 2663 C CA . ALA A 1 329 ? 17.554 -22.940 -16.864 1.00 87.06 329 ALA A CA 1
ATOM 2664 C C . ALA A 1 329 ? 16.726 -22.404 -15.691 1.00 87.06 329 ALA A C 1
ATOM 2666 O O . ALA A 1 329 ? 17.090 -22.593 -14.527 1.00 87.06 329 ALA A O 1
ATOM 2667 N N . PHE A 1 330 ? 15.597 -21.783 -16.007 1.00 87.44 330 PHE A N 1
ATOM 2668 C CA . PHE A 1 330 ? 14.611 -21.347 -15.030 1.00 87.44 330 PHE A CA 1
ATOM 2669 C C . PHE A 1 330 ? 13.203 -21.713 -15.500 1.00 87.44 330 PHE A C 1
ATOM 2671 O O . PHE A 1 330 ? 12.942 -21.910 -16.688 1.00 87.44 330 PHE A O 1
ATOM 2678 N N . HIS A 1 331 ? 12.308 -21.837 -14.528 1.00 91.06 331 HIS A N 1
ATOM 2679 C CA . HIS A 1 331 ? 10.907 -22.157 -14.734 1.00 91.06 331 HIS A CA 1
ATOM 2680 C C . HIS A 1 331 ? 10.125 -21.476 -13.614 1.00 91.06 331 HIS A C 1
ATOM 2682 O O . HIS A 1 331 ? 10.319 -21.801 -12.443 1.00 91.06 331 HIS A O 1
ATOM 2688 N N . SER A 1 332 ? 9.303 -20.490 -13.950 1.00 89.12 332 SER A N 1
ATOM 2689 C CA . SER A 1 332 ? 8.496 -19.734 -12.994 1.00 89.12 332 SER A CA 1
ATOM 2690 C C . SER A 1 332 ? 7.041 -19.766 -13.424 1.00 89.12 332 SER A C 1
ATOM 2692 O O . SER A 1 332 ? 6.721 -19.448 -14.566 1.00 89.12 332 SER A O 1
ATOM 2694 N N . ILE A 1 333 ? 6.174 -20.177 -12.501 1.00 91.38 333 ILE A N 1
ATOM 2695 C CA . ILE A 1 333 ? 4.726 -20.181 -12.682 1.00 91.38 333 ILE A CA 1
ATOM 2696 C C . ILE A 1 333 ? 4.114 -19.543 -11.445 1.00 91.38 333 ILE A C 1
ATOM 2698 O O . ILE A 1 333 ? 4.391 -19.979 -10.326 1.00 91.38 333 ILE A O 1
ATOM 2702 N N . TYR A 1 334 ? 3.244 -18.561 -11.650 1.00 93.50 334 TYR A N 1
ATOM 2703 C CA . TYR A 1 334 ? 2.411 -18.015 -10.589 1.00 93.50 334 TYR A CA 1
ATOM 2704 C C . TYR A 1 334 ? 0.972 -17.864 -11.066 1.00 93.50 334 TYR A C 1
ATOM 2706 O O . TYR A 1 334 ? 0.717 -17.534 -12.223 1.00 93.50 334 TYR A O 1
ATOM 2714 N N . ARG A 1 335 ? 0.028 -18.129 -10.163 1.00 93.50 335 ARG A N 1
ATOM 2715 C CA . ARG A 1 335 ? -1.402 -18.129 -10.458 1.00 93.50 335 ARG A CA 1
ATOM 2716 C C . ARG A 1 335 ? -2.068 -16.960 -9.767 1.00 93.50 335 ARG A C 1
ATOM 2718 O O . ARG A 1 335 ? -2.121 -16.915 -8.541 1.00 93.50 335 ARG A O 1
ATOM 2725 N N . ALA A 1 336 ? -2.574 -16.025 -10.556 1.00 93.19 336 ALA A N 1
ATOM 2726 C CA . ALA A 1 336 ? -3.138 -14.783 -10.054 1.00 93.19 336 ALA A CA 1
ATOM 2727 C C . ALA A 1 336 ? -4.176 -14.207 -11.019 1.00 93.19 336 ALA A C 1
ATOM 2729 O O . ALA A 1 336 ? -4.007 -14.358 -12.232 1.00 93.19 336 ALA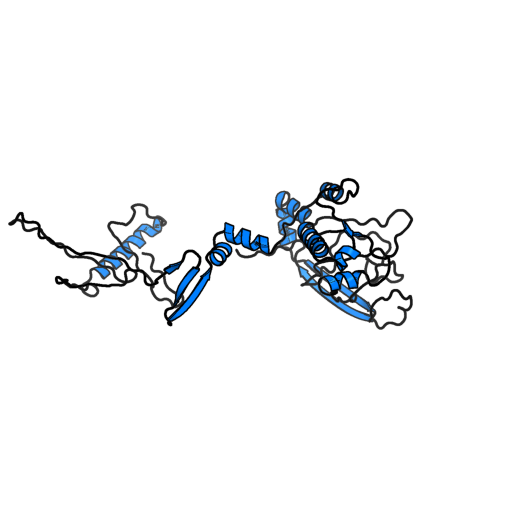 A O 1
ATOM 2730 N N . PRO A 1 337 ? -5.217 -13.514 -10.524 1.00 94.25 337 PRO A N 1
ATOM 2731 C CA . PRO A 1 337 ? -6.049 -12.677 -11.373 1.00 94.25 337 PRO A CA 1
ATOM 2732 C C . PRO A 1 337 ? -5.246 -11.530 -11.993 1.00 94.25 337 PRO A C 1
ATOM 2734 O O . PRO A 1 337 ? -4.160 -11.176 -11.528 1.00 94.25 337 PRO A O 1
ATOM 2737 N N . VAL A 1 338 ? -5.811 -10.928 -13.039 1.00 93.38 338 VAL A N 1
ATOM 2738 C CA . VAL A 1 338 ? -5.236 -9.746 -13.698 1.00 93.38 338 VAL A CA 1
ATOM 2739 C C . VAL A 1 338 ? -5.312 -8.533 -12.770 1.00 93.38 338 VAL A C 1
ATOM 2741 O O . VAL A 1 338 ? -4.343 -7.790 -12.642 1.00 93.38 338 VAL A O 1
ATOM 2744 N N . ILE A 1 339 ? -6.448 -8.359 -12.088 1.00 92.50 339 ILE A N 1
ATOM 2745 C CA . ILE A 1 339 ? -6.656 -7.289 -11.108 1.00 92.50 339 ILE A CA 1
ATOM 2746 C C . ILE A 1 339 ? -6.649 -7.905 -9.711 1.00 92.50 339 ILE A C 1
ATOM 2748 O O . ILE A 1 339 ? -7.607 -8.552 -9.297 1.00 92.50 339 ILE A O 1
ATOM 2752 N N . TRP A 1 340 ? -5.571 -7.695 -8.961 1.00 80.25 340 TRP A N 1
ATOM 2753 C CA . TRP A 1 340 ? -5.466 -8.187 -7.589 1.00 80.25 340 TRP A CA 1
ATOM 2754 C C . TRP A 1 340 ? -5.866 -7.097 -6.593 1.00 80.25 340 TRP A C 1
ATOM 2756 O O . TRP A 1 340 ? -5.270 -6.021 -6.579 1.00 80.25 340 TRP A O 1
ATOM 2766 N N . TYR A 1 341 ? -6.819 -7.385 -5.705 1.00 66.75 341 TYR A N 1
ATOM 2767 C CA . TYR A 1 341 ? -7.114 -6.543 -4.545 1.00 66.75 341 TYR A CA 1
ATOM 2768 C C . TYR A 1 341 ? -7.041 -7.369 -3.260 1.00 66.75 341 TYR A C 1
ATOM 2770 O O . TYR A 1 341 ? -7.512 -8.503 -3.194 1.00 66.75 341 TYR A O 1
ATOM 2778 N N . VAL A 1 342 ? -6.426 -6.804 -2.220 1.00 48.47 342 VAL A N 1
ATOM 2779 C CA . VAL A 1 342 ? -6.427 -7.423 -0.892 1.00 48.47 342 VAL A CA 1
ATOM 2780 C C . VAL A 1 342 ? -7.730 -7.029 -0.210 1.00 48.47 342 VAL A C 1
ATOM 2782 O O . VAL A 1 342 ? -7.919 -5.866 0.147 1.00 48.47 342 VAL A O 1
ATOM 2785 N N . VAL A 1 343 ? -8.625 -7.996 -0.002 1.00 36.34 343 VAL A N 1
ATOM 2786 C CA . VAL A 1 343 ? -9.702 -7.840 0.979 1.00 36.34 343 VAL A CA 1
ATOM 2787 C C . VAL A 1 343 ? -9.042 -7.881 2.348 1.00 36.34 343 VAL A C 1
ATOM 2789 O O . VAL A 1 343 ? -8.829 -8.944 2.926 1.00 36.34 343 VAL A O 1
ATOM 2792 N N . LEU A 1 344 ? -8.663 -6.714 2.860 1.00 34.56 344 LEU A N 1
ATOM 2793 C CA . LEU A 1 344 ? -8.461 -6.586 4.292 1.00 34.56 344 LEU A CA 1
ATOM 2794 C C . LEU A 1 344 ? -9.848 -6.761 4.898 1.00 34.56 344 LEU A C 1
ATOM 2796 O O . LEU A 1 344 ? -10.720 -5.921 4.700 1.00 34.56 344 LEU A O 1
ATOM 2800 N N . PHE A 1 345 ? -10.077 -7.894 5.553 1.00 27.20 345 PHE A N 1
ATOM 2801 C CA . PHE A 1 345 ? -11.202 -8.029 6.464 1.00 27.20 345 PHE A CA 1
ATOM 2802 C C . PHE A 1 345 ? -11.011 -6.944 7.538 1.00 27.20 345 PHE A C 1
ATOM 2804 O O . PHE A 1 345 ? -10.067 -7.019 8.325 1.00 27.20 345 PHE A O 1
ATOM 2811 N N . VAL A 1 346 ? -11.819 -5.879 7.471 1.00 31.36 346 VAL A N 1
ATOM 2812 C CA . VAL A 1 346 ? -11.822 -4.743 8.414 1.00 31.36 346 VAL A CA 1
ATOM 2813 C C . VAL A 1 346 ? -12.871 -4.946 9.489 1.00 31.36 346 VAL A C 1
ATOM 2815 O O . VAL A 1 346 ? -13.959 -5.455 9.137 1.00 31.36 346 VAL A O 1
#

Foldseek 3Di:
DDQDADPVGDGQFDDDDDVPDDPDDPDDPVCVVVVVVVVVVVVCVCPDPVNDDDDDDDVPDDDDDDNRPDDDDDDDDADDVPDPDGPDDDDDDDDDDPFDWDDDPFWTWGQDPVRDIDIDGPVNCQCPPPDPVSVVVVVCVVAAQADADDPVRVVVLDPPPDPDVRRLEAELVCCLPDPVSVVSNVSSCRRHVGGHYDDDALAPDSVQSNCVSPPGQDQDLCGSDHDQDQDPDDLDPSNHPDDDDDDDPPPLDPDDDSDDDDGHNDDDPDPDPDDDDHRVVNVLVCCCVPVVVVSCCQAPDKDKDKRWGWAFDDDPNVDPPSPDGDIDTDIGIDIGGNDYDDPPPD

Secondary structure (DSSP, 8-state):
--PEE-TTS-EEE----STT--S---S-HHHHHHHHHHHHHHHHHHTSTTT-----PPTT------TTT-----------TT--S------------SS--EEETTEEEEE-TTS-EEEEEHHHHHHT-SSHHHHHHHHHTTS-------HHHHHHHH-TTS--TT-SEEEHHHHHH-HHHHHHHHHHHHHHS--EEE---SSTTHHHHHHHHHS----BTTBSS------SS-SSGGGSSSPPPS--S-TT-SS--S------SS--SSS--PPP---HHHHHHHHHHH-HHHHHHHHHS-EEEEEEEEEESS---S-S-GGG--EEEEEEEEEE-SS-------

Sequence (346 aa):
MCSYEDRDGYIVRVNVSQPQRDSHFGVNLSSVLPWYKAFNLFAQLLHSQRFLAIYKLKPGDILTFDNLRICHGREAYGMSESSPKVIERHVKGAYMDWDEVSEDKSTLTLTWEDGHQSAFEADWLNERAFTPRARINRLSNYRGNRVLWDAKDFARISDNTNMSESSWSFPFDDILSKDSSLLAWLEYLENWGIAMIVGAEPCNGQLRKLAERVAFVRRTHYGELFSVRAKDEPSNVAYTSDKLQLHTDLPYYEYKPGVNMLQCIVQWAGPGGENHLVDSFAVAELMRQEHPKEYEILSKTIVDWVDIGKEPVGEDDGSVSAVKQERKAFHSIYRAPVIWYVVLFV

Organism: Ladona fulva (NCBI:txid123851)

InterPro domains:
  IPR003819 TauD/TfdA-like domain [PF02668] (19-95)
  IPR003819 TauD/TfdA-like domain [PF02668] (169-341)
  IPR042098 Glutarate 2-hydroxylase superfamily [G3DSA:3.60.130.10] (3-113)
  IPR042098 Glutarate 2-hydroxylase superfamily [G3DSA:3.60.130.10] (140-342)
  IPR050411 Alpha-ketoglutarate-dependent hydroxylases [PTHR10696] (111-339)

pLDDT: mean 84.08, std 14.49, range [27.2, 98.31]